Protein AF-A0A452Y784-F1 (afdb_monomer)

Sequence (340 aa):
MEQQTISITKAGIQATLNARTSILAAANPTGGRYDKSKPLKYNVALPPAILSRFDLVYIMIDEPDENTDYHIAHHIVRVHQKREEALSPAFSTAELKRYFAFAKSLKPQLSSEAKKVLVESYVVLRRGDSTPGTRVAYRMTVRQLEALIRLSEAIARSHLERIVLPAHVRMAVKLLKTSIISVESSEVDLSDFQDAPLDHDDEQPVQGDATQQDGPDEPAEVIKKKLVITEEHFQRVTQALVMRLRQHEESVKKDGDGLAGMKQGDLIIWYVEQQNAQGAYSSTEEVKEEVKCIKAIIERLIQREGHLVVIDEGTAAAEGAAARASEHRILAVNPNYVID

Mean predicted aligned error: 17.54 Å

Structure (mmCIF, N/CA/C/O backbone):
data_AF-A0A452Y784-F1
#
_entry.id   AF-A0A452Y784-F1
#
loop_
_atom_site.group_PDB
_atom_site.id
_atom_site.type_symbol
_atom_site.label_atom_id
_atom_site.label_alt_id
_atom_site.label_comp_id
_atom_site.label_asym_id
_atom_site.label_entity_id
_atom_site.label_seq_id
_atom_site.pdbx_PDB_ins_code
_atom_site.Cartn_x
_atom_site.Cartn_y
_atom_site.Cartn_z
_atom_site.occupancy
_atom_site.B_iso_or_equiv
_atom_site.auth_seq_id
_atom_site.auth_comp_id
_atom_site.auth_asym_id
_atom_site.auth_atom_id
_atom_site.pdbx_PDB_model_num
ATOM 1 N N . MET A 1 1 ? 7.466 -2.569 16.673 1.00 79.00 1 MET A N 1
ATOM 2 C CA . MET A 1 1 ? 6.532 -2.778 15.538 1.00 79.00 1 MET A CA 1
ATOM 3 C C . MET A 1 1 ? 6.354 -4.249 15.199 1.00 79.00 1 MET A C 1
ATOM 5 O O . MET A 1 1 ? 5.226 -4.674 15.020 1.00 79.00 1 MET A O 1
ATOM 9 N N . GLU A 1 2 ? 7.436 -5.023 15.116 1.00 78.00 2 GLU A N 1
ATOM 10 C CA . GLU A 1 2 ? 7.374 -6.439 14.736 1.00 78.00 2 GLU A CA 1
ATOM 11 C C . GLU A 1 2 ? 6.912 -7.362 15.867 1.00 78.00 2 GLU A C 1
ATOM 13 O O . GLU A 1 2 ? 5.877 -8.001 15.745 1.00 78.00 2 GLU A O 1
ATOM 18 N N . GLN A 1 3 ? 7.625 -7.371 16.994 1.00 82.69 3 GLN A N 1
ATOM 19 C CA . GLN A 1 3 ? 7.320 -8.263 18.120 1.00 82.69 3 GLN A CA 1
ATOM 20 C C . GLN A 1 3 ? 6.169 -7.762 19.009 1.00 82.69 3 GLN A C 1
ATOM 22 O O . GLN A 1 3 ? 5.719 -8.471 19.900 1.00 82.69 3 GLN A O 1
ATOM 27 N N . GLN A 1 4 ? 5.698 -6.528 18.784 1.00 88.12 4 GLN A N 1
ATOM 28 C CA . GLN A 1 4 ? 4.707 -5.838 19.629 1.00 88.12 4 GLN A CA 1
ATOM 29 C C . GLN A 1 4 ? 5.075 -5.787 21.125 1.00 88.12 4 GLN A C 1
ATOM 31 O O . GLN A 1 4 ? 4.204 -5.616 21.979 1.00 88.12 4 GLN A O 1
ATOM 36 N N . THR A 1 5 ? 6.363 -5.897 21.442 1.00 91.81 5 THR A N 1
ATOM 37 C CA . THR A 1 5 ? 6.922 -5.816 22.790 1.00 91.81 5 THR A CA 1
ATOM 38 C C . THR A 1 5 ? 8.137 -4.890 22.805 1.00 91.81 5 THR A C 1
ATOM 40 O O . THR A 1 5 ? 8.759 -4.637 21.770 1.00 91.81 5 THR A O 1
ATOM 43 N N . ILE A 1 6 ? 8.442 -4.340 23.978 1.00 92.19 6 ILE A N 1
ATOM 44 C CA . ILE A 1 6 ? 9.626 -3.521 24.242 1.00 92.19 6 ILE A CA 1
ATOM 45 C C . ILE A 1 6 ? 10.355 -4.161 25.417 1.00 92.19 6 ILE A C 1
ATOM 47 O O . ILE A 1 6 ? 9.823 -4.208 26.527 1.00 92.19 6 ILE A O 1
ATOM 51 N N . SER A 1 7 ? 11.563 -4.661 25.171 1.00 91.06 7 SER A N 1
ATOM 52 C CA . SER A 1 7 ? 12.422 -5.217 26.213 1.00 91.06 7 SER A CA 1
ATOM 53 C C . SER A 1 7 ? 13.354 -4.140 26.748 1.00 91.06 7 SER A C 1
ATOM 55 O O . SER A 1 7 ? 14.019 -3.435 25.990 1.00 91.06 7 SER A O 1
ATOM 57 N N . ILE A 1 8 ? 13.387 -4.011 28.068 1.00 93.38 8 ILE A N 1
ATOM 58 C CA . ILE A 1 8 ? 14.237 -3.073 28.789 1.00 93.38 8 ILE A CA 1
ATOM 59 C C . ILE A 1 8 ? 15.193 -3.905 29.636 1.00 93.38 8 ILE A C 1
ATOM 61 O O . ILE A 1 8 ? 14.765 -4.737 30.435 1.00 93.38 8 ILE A O 1
ATOM 65 N N . THR A 1 9 ? 16.492 -3.687 29.451 1.00 93.38 9 THR A N 1
ATOM 66 C CA . THR A 1 9 ? 17.544 -4.236 30.312 1.00 93.38 9 THR A CA 1
ATOM 67 C C . THR A 1 9 ? 18.438 -3.088 30.742 1.00 93.38 9 THR A C 1
ATOM 69 O O . THR A 1 9 ? 19.313 -2.649 29.998 1.00 93.38 9 THR A O 1
ATOM 72 N N . LYS A 1 10 ? 18.149 -2.521 31.915 1.00 94.06 10 LYS A N 1
ATOM 73 C CA . LYS A 1 10 ? 18.881 -1.368 32.451 1.00 94.06 10 LYS A CA 1
ATOM 74 C C . LYS A 1 10 ? 18.791 -1.345 33.974 1.00 94.06 10 LYS A C 1
ATOM 76 O O . LYS A 1 10 ? 17.743 -1.660 34.523 1.00 94.06 10 LYS A O 1
ATOM 81 N N . ALA A 1 11 ? 19.880 -0.958 34.642 1.00 90.06 11 ALA A N 1
ATOM 82 C CA . ALA A 1 11 ? 19.946 -0.799 36.102 1.00 90.06 11 ALA A CA 1
ATOM 83 C C . ALA A 1 11 ? 19.451 -2.030 36.898 1.00 90.06 11 ALA A C 1
ATOM 85 O O . ALA A 1 11 ? 18.740 -1.893 37.887 1.00 90.06 11 ALA A O 1
ATOM 86 N N . GLY A 1 12 ? 19.782 -3.242 36.436 1.00 90.44 12 GLY A N 1
ATOM 87 C CA . GLY A 1 12 ? 19.345 -4.491 37.076 1.00 90.44 12 GLY A CA 1
ATOM 88 C C . GLY A 1 12 ? 17.873 -4.858 36.843 1.00 90.44 12 GLY A C 1
ATOM 89 O O . GLY A 1 12 ? 17.431 -5.902 37.310 1.00 90.44 12 GLY A O 1
ATOM 90 N N . ILE A 1 13 ? 17.117 -4.049 36.096 1.00 88.44 13 ILE A N 1
ATOM 91 C CA . ILE A 1 13 ? 15.739 -4.350 35.710 1.00 88.44 13 ILE A CA 1
ATOM 92 C C . ILE A 1 13 ? 15.754 -4.987 34.325 1.00 88.44 13 ILE A C 1
ATOM 94 O O . ILE A 1 13 ? 16.147 -4.353 33.341 1.00 88.44 13 ILE A O 1
ATOM 98 N N . GLN A 1 14 ? 15.290 -6.234 34.261 1.00 92.56 14 GLN A N 1
ATOM 99 C CA . GLN A 1 14 ? 14.980 -6.937 33.023 1.00 92.56 14 GLN A CA 1
ATOM 100 C C . GLN A 1 14 ? 13.459 -7.088 32.921 1.00 92.56 14 GLN A C 1
ATOM 102 O O . GLN A 1 14 ? 12.854 -7.876 33.643 1.00 92.56 14 GLN A O 1
ATOM 107 N N . ALA A 1 15 ? 12.831 -6.306 32.043 1.00 93.44 15 ALA A N 1
ATOM 108 C CA . ALA A 1 15 ? 11.381 -6.304 31.856 1.00 93.44 15 ALA A CA 1
ATOM 109 C C . ALA A 1 15 ? 11.019 -6.321 30.369 1.00 93.44 15 ALA A C 1
ATOM 111 O O . ALA A 1 15 ? 11.724 -5.749 29.540 1.00 93.44 15 ALA A O 1
ATOM 112 N N . THR A 1 16 ? 9.896 -6.956 30.032 1.00 92.62 16 THR A N 1
ATOM 113 C CA . THR A 1 16 ? 9.324 -6.930 28.680 1.00 92.62 16 THR A CA 1
ATOM 114 C C . THR A 1 16 ? 7.912 -6.366 28.758 1.00 92.62 16 THR A C 1
ATOM 116 O O . THR A 1 16 ? 7.048 -6.931 29.424 1.00 92.62 16 THR A O 1
ATOM 119 N N . LEU A 1 17 ? 7.689 -5.228 28.104 1.00 93.50 17 LEU A N 1
ATOM 120 C CA . LEU A 1 17 ? 6.423 -4.500 28.104 1.00 93.50 17 LEU A CA 1
ATOM 121 C C . LEU A 1 17 ? 5.677 -4.729 26.791 1.00 93.50 17 LEU A C 1
ATOM 123 O O . LEU A 1 17 ? 6.284 -4.790 25.725 1.00 93.50 17 LEU A O 1
ATOM 127 N N . ASN A 1 18 ? 4.351 -4.811 26.856 1.00 92.56 18 ASN A N 1
ATOM 128 C CA . ASN A 1 18 ? 3.509 -4.946 25.669 1.00 92.56 18 ASN A CA 1
ATOM 129 C C . ASN A 1 18 ? 3.289 -3.583 24.994 1.00 92.56 18 ASN A C 1
ATOM 131 O O . ASN A 1 18 ? 2.905 -2.617 25.648 1.00 92.56 18 ASN A O 1
ATOM 135 N N . ALA A 1 19 ? 3.446 -3.529 23.672 1.00 91.31 19 ALA A N 1
ATOM 136 C CA . ALA A 1 19 ? 3.255 -2.344 22.836 1.00 91.31 19 ALA A CA 1
ATOM 137 C C . ALA A 1 19 ? 2.314 -2.665 21.658 1.00 91.31 19 ALA A C 1
ATOM 139 O O . ALA A 1 19 ? 2.714 -2.712 20.494 1.00 91.31 19 ALA A O 1
ATOM 140 N N . ARG A 1 20 ? 1.037 -2.920 21.976 1.00 88.50 20 ARG A N 1
ATOM 141 C CA . ARG A 1 20 ? -0.023 -3.248 21.004 1.00 88.50 20 ARG A CA 1
ATOM 142 C C . ARG A 1 20 ? -0.716 -1.986 20.485 1.00 88.50 20 ARG A C 1
ATOM 144 O O . ARG A 1 20 ? -1.902 -1.776 20.727 1.00 88.50 20 ARG A O 1
ATOM 151 N N . THR A 1 21 ? 0.033 -1.131 19.800 1.00 90.44 21 THR A N 1
ATOM 152 C CA . THR A 1 21 ? -0.485 0.105 19.201 1.00 90.44 21 THR A CA 1
ATOM 153 C C . THR A 1 21 ? -0.444 0.033 17.677 1.00 90.44 21 THR A C 1
ATOM 155 O O . THR A 1 21 ? 0.425 -0.611 17.090 1.00 90.44 21 THR A O 1
ATOM 158 N N . SER A 1 22 ? -1.415 0.682 17.030 1.00 90.06 22 SER A N 1
ATOM 159 C CA . SER A 1 22 ? -1.355 0.955 15.593 1.00 90.06 22 SER A CA 1
ATOM 160 C C . SER A 1 22 ? -0.611 2.267 15.380 1.00 90.06 22 SER A C 1
ATOM 162 O O . SER A 1 22 ? -0.796 3.202 16.158 1.00 90.06 22 SER A O 1
ATOM 164 N N . ILE A 1 23 ? 0.211 2.342 14.338 1.00 91.88 23 ILE A N 1
ATOM 165 C CA . ILE A 1 23 ? 0.992 3.537 14.013 1.00 91.88 23 ILE A CA 1
ATOM 166 C C . ILE A 1 23 ? 0.398 4.168 12.761 1.00 91.88 23 ILE A C 1
ATOM 168 O O . ILE A 1 23 ? 0.270 3.505 11.735 1.00 91.88 23 ILE A O 1
ATOM 172 N N . LEU A 1 24 ? 0.054 5.448 12.865 1.00 92.75 24 LEU A N 1
ATOM 173 C CA . LEU A 1 24 ? -0.167 6.323 11.724 1.00 92.75 24 LEU A CA 1
ATOM 174 C C . LEU A 1 24 ? 1.061 7.224 11.625 1.00 92.75 24 LEU A C 1
ATOM 176 O O . LEU A 1 24 ? 1.393 7.909 12.591 1.00 92.75 24 LEU A O 1
ATOM 180 N N . ALA A 1 25 ? 1.753 7.172 10.492 1.00 90.38 25 ALA A N 1
ATOM 181 C CA . ALA A 1 25 ? 2.957 7.950 10.247 1.00 90.38 25 ALA A CA 1
ATOM 182 C C . ALA A 1 25 ? 2.737 8.865 9.043 1.00 90.38 25 ALA A C 1
ATOM 184 O O . ALA A 1 25 ? 2.129 8.457 8.056 1.00 90.38 25 ALA A O 1
ATOM 185 N N . ALA A 1 26 ? 3.257 10.083 9.140 1.00 91.12 26 ALA A N 1
ATOM 186 C CA . ALA A 1 26 ? 3.397 11.003 8.024 1.00 91.12 26 ALA A CA 1
ATOM 187 C C . ALA A 1 26 ? 4.893 11.258 7.823 1.00 91.12 26 ALA A C 1
ATOM 189 O O . ALA A 1 26 ? 5.632 11.410 8.798 1.00 91.12 26 ALA A O 1
ATOM 190 N N . ALA A 1 27 ? 5.336 11.259 6.571 1.00 89.38 27 ALA A N 1
ATOM 191 C CA . ALA A 1 27 ? 6.719 11.510 6.199 1.00 89.38 27 ALA A CA 1
ATOM 192 C C . ALA A 1 27 ? 6.748 12.410 4.967 1.00 89.38 27 ALA A C 1
ATOM 194 O O . ALA A 1 27 ? 5.901 12.280 4.086 1.00 89.38 27 ALA A O 1
ATOM 195 N N . ASN A 1 28 ? 7.741 13.292 4.913 1.00 90.69 28 ASN A N 1
ATOM 196 C CA . ASN A 1 28 ? 7.976 14.152 3.761 1.00 90.69 28 ASN A CA 1
ATOM 197 C C . ASN A 1 28 ? 9.031 13.519 2.845 1.00 90.69 28 ASN A C 1
ATOM 199 O O . ASN A 1 28 ? 9.931 12.831 3.345 1.00 90.69 28 ASN A O 1
ATOM 203 N N . PRO A 1 29 ? 8.949 13.752 1.526 1.00 91.19 29 PRO A N 1
ATOM 204 C CA . PRO A 1 29 ? 9.960 13.274 0.603 1.00 91.19 29 PRO A CA 1
ATOM 205 C C . PRO A 1 29 ? 11.300 13.989 0.818 1.00 91.19 29 PRO A C 1
ATOM 207 O O . PRO A 1 29 ? 11.364 15.158 1.214 1.00 91.19 29 PRO A O 1
ATOM 210 N N . THR A 1 30 ? 12.394 13.289 0.534 1.00 86.62 30 THR A N 1
ATOM 211 C CA . THR A 1 30 ? 13.745 13.853 0.526 1.00 86.62 30 THR A CA 1
ATOM 212 C C . THR A 1 30 ? 13.849 14.915 -0.564 1.00 86.62 30 THR A C 1
ATOM 214 O O . THR A 1 30 ? 13.553 14.633 -1.719 1.00 86.62 30 THR A O 1
ATOM 217 N N . GLY A 1 31 ? 14.267 16.133 -0.212 1.00 84.69 31 GLY A N 1
ATOM 218 C CA . GLY A 1 31 ? 14.316 17.255 -1.160 1.00 84.69 31 GLY A CA 1
ATOM 219 C C . GLY A 1 31 ? 12.994 18.018 -1.320 1.00 84.69 31 GLY A C 1
ATOM 220 O O . GLY A 1 31 ? 12.902 18.904 -2.161 1.00 84.69 31 GLY A O 1
ATOM 221 N N . GLY A 1 32 ? 11.972 17.715 -0.510 1.00 87.06 32 GLY A N 1
ATOM 222 C CA . GLY A 1 32 ? 10.737 18.502 -0.404 1.00 87.06 32 GLY A CA 1
ATOM 223 C C . GLY A 1 32 ? 9.668 18.195 -1.456 1.00 87.06 32 GLY A C 1
ATOM 224 O O . GLY A 1 32 ? 8.489 18.389 -1.171 1.00 87.06 32 GLY A O 1
ATOM 225 N N . ARG A 1 33 ? 10.039 17.653 -2.621 1.00 86.81 33 ARG A N 1
ATOM 226 C CA . ARG A 1 33 ? 9.104 17.173 -3.654 1.00 86.81 33 ARG A CA 1
ATOM 227 C C . ARG A 1 33 ? 9.279 15.679 -3.899 1.00 86.81 33 ARG A C 1
ATOM 229 O O . ARG A 1 33 ? 10.386 15.161 -3.795 1.00 86.81 33 ARG A O 1
ATOM 236 N N . TYR A 1 34 ? 8.177 14.995 -4.199 1.00 87.19 34 TYR A N 1
ATOM 237 C CA . TYR A 1 34 ? 8.194 13.573 -4.527 1.00 87.19 34 TYR A CA 1
ATOM 238 C C . TYR A 1 34 ? 8.617 13.372 -5.987 1.00 87.19 34 TYR A C 1
ATOM 240 O O . TYR A 1 34 ? 8.006 13.942 -6.888 1.00 87.19 34 TYR A O 1
ATOM 248 N N . ASP A 1 35 ? 9.647 12.561 -6.218 1.00 83.62 35 ASP A N 1
ATOM 249 C CA . ASP A 1 35 ? 10.167 12.257 -7.550 1.00 83.62 35 ASP A CA 1
ATOM 250 C C . ASP A 1 35 ? 9.570 10.936 -8.059 1.00 83.62 35 ASP A C 1
ATOM 252 O O . ASP A 1 35 ? 9.884 9.858 -7.543 1.00 83.62 35 ASP A O 1
ATOM 256 N N . LYS A 1 36 ? 8.700 11.013 -9.074 1.00 82.69 36 LYS A N 1
ATOM 257 C CA . LYS A 1 36 ? 8.000 9.849 -9.645 1.00 82.69 36 LYS A CA 1
ATOM 258 C C . LYS A 1 36 ? 8.936 8.857 -10.342 1.00 82.69 36 LYS A C 1
ATOM 260 O O . LYS A 1 36 ? 8.628 7.668 -10.368 1.00 82.69 36 LYS A O 1
ATOM 265 N N . SER A 1 37 ? 10.092 9.323 -10.824 1.00 78.00 37 SER A N 1
ATOM 266 C CA . SER A 1 37 ? 11.079 8.480 -11.514 1.00 78.00 37 SER A CA 1
ATOM 267 C C . SER A 1 37 ? 11.777 7.495 -10.569 1.00 78.00 37 SER A C 1
ATOM 269 O O . SER A 1 37 ? 12.304 6.458 -10.985 1.00 78.00 37 SER A O 1
ATOM 271 N N . LYS A 1 38 ? 11.787 7.804 -9.265 1.00 79.06 38 LYS A N 1
ATOM 272 C CA . LYS A 1 38 ? 12.484 7.026 -8.242 1.00 79.06 38 LYS A CA 1
ATOM 273 C C . LYS A 1 38 ? 11.505 6.166 -7.441 1.00 79.06 38 LYS A C 1
ATOM 275 O O . LYS A 1 38 ? 10.419 6.610 -7.072 1.00 79.06 38 LYS A O 1
ATOM 280 N N . PRO A 1 39 ? 11.892 4.935 -7.061 1.00 77.81 39 PRO A N 1
ATOM 281 C CA . PRO A 1 39 ? 11.097 4.148 -6.131 1.00 77.81 39 PRO A CA 1
ATOM 282 C C . PRO A 1 39 ? 11.040 4.813 -4.748 1.00 77.81 39 PRO A C 1
ATOM 284 O O . PRO A 1 39 ? 11.982 5.483 -4.316 1.00 77.81 39 PRO A O 1
ATOM 287 N N . LEU A 1 40 ? 9.961 4.534 -4.009 1.00 79.81 40 LEU A N 1
ATOM 288 C CA . LEU A 1 40 ? 9.674 5.085 -2.676 1.00 79.81 40 LEU A CA 1
ATOM 289 C C . LEU A 1 40 ? 10.875 5.053 -1.711 1.00 79.81 40 LEU A C 1
ATOM 291 O O . LEU A 1 40 ? 11.073 5.990 -0.943 1.00 79.81 40 LEU A O 1
ATOM 295 N N . LYS A 1 41 ? 11.702 3.998 -1.766 1.00 79.56 41 LYS A N 1
ATOM 296 C CA . LYS A 1 41 ? 12.881 3.834 -0.896 1.00 79.56 41 LYS A CA 1
ATOM 297 C C . LYS A 1 41 ? 13.921 4.957 -1.028 1.00 79.56 41 LYS A C 1
ATOM 299 O O . LYS A 1 41 ? 14.675 5.169 -0.090 1.00 79.56 41 LYS A O 1
ATOM 304 N N . TYR A 1 42 ? 14.001 5.612 -2.189 1.00 82.19 42 TYR A N 1
ATOM 305 C CA . TYR A 1 42 ? 14.905 6.745 -2.414 1.00 82.19 42 TYR A CA 1
ATOM 306 C C . TYR A 1 42 ? 14.206 8.083 -2.190 1.00 82.19 42 TYR A C 1
ATOM 308 O O . TYR A 1 42 ? 14.877 9.058 -1.886 1.00 82.19 42 TYR A O 1
ATOM 316 N N . ASN A 1 43 ? 12.877 8.120 -2.312 1.00 86.25 43 ASN A N 1
ATOM 317 C CA . ASN A 1 43 ? 12.083 9.309 -2.021 1.00 86.25 43 ASN A CA 1
ATOM 318 C C . ASN A 1 43 ? 11.927 9.571 -0.522 1.00 86.25 43 ASN A C 1
ATOM 320 O O . ASN A 1 43 ? 11.597 10.685 -0.137 1.00 86.25 43 ASN A O 1
ATOM 324 N N . VAL A 1 44 ? 12.115 8.569 0.340 1.00 86.69 44 VAL A N 1
ATOM 325 C CA . VAL A 1 44 ? 11.901 8.704 1.784 1.00 86.69 44 VAL A CA 1
ATOM 326 C C . VAL A 1 44 ? 13.118 8.198 2.547 1.00 86.69 44 VAL A C 1
ATOM 328 O O . VAL A 1 44 ? 13.590 7.088 2.317 1.00 86.69 44 VAL A O 1
ATOM 331 N N . ALA A 1 45 ? 13.579 8.978 3.527 1.00 85.88 45 ALA A N 1
ATOM 332 C CA . ALA A 1 45 ? 14.689 8.629 4.416 1.00 85.88 45 ALA A CA 1
ATOM 333 C C . ALA A 1 45 ? 14.282 7.605 5.500 1.00 85.88 45 ALA A C 1
ATOM 335 O O . ALA A 1 45 ? 14.525 7.802 6.691 1.00 85.88 45 ALA A O 1
ATOM 336 N N . LEU A 1 46 ? 13.622 6.512 5.103 1.00 85.44 46 LEU A N 1
ATOM 337 C CA . LEU A 1 46 ? 13.220 5.428 5.995 1.00 85.44 46 LEU A CA 1
ATOM 338 C C . LEU A 1 46 ? 13.928 4.122 5.613 1.00 85.44 46 LEU A C 1
ATOM 340 O O . LEU A 1 46 ? 13.906 3.726 4.447 1.00 85.44 46 LEU A O 1
ATOM 344 N N . PRO A 1 47 ? 14.498 3.392 6.590 1.00 86.06 47 PRO A N 1
ATOM 345 C CA . PRO A 1 47 ? 15.070 2.078 6.339 1.00 86.06 47 PRO A CA 1
ATOM 346 C C . PRO A 1 47 ? 14.045 1.112 5.711 1.00 86.06 47 PRO A C 1
ATOM 348 O O . PRO A 1 47 ? 12.897 1.059 6.172 1.00 86.06 47 PRO A O 1
ATOM 351 N N . PRO A 1 48 ? 14.449 0.248 4.756 1.00 80.44 48 PRO A N 1
ATOM 352 C CA . PRO A 1 48 ? 13.563 -0.765 4.164 1.00 80.44 48 PRO A CA 1
ATOM 353 C C . PRO A 1 48 ? 12.918 -1.697 5.204 1.00 80.44 48 PRO A C 1
ATOM 355 O O . PRO A 1 48 ? 11.783 -2.154 5.046 1.00 80.44 48 PRO A O 1
ATOM 358 N N . ALA A 1 49 ? 13.618 -1.936 6.316 1.00 83.31 49 ALA A N 1
ATOM 359 C CA . ALA A 1 49 ? 13.119 -2.724 7.437 1.00 83.31 49 ALA A CA 1
ATOM 360 C C . ALA A 1 49 ? 11.896 -2.099 8.125 1.00 83.31 49 ALA A C 1
ATOM 362 O O . ALA A 1 49 ? 11.106 -2.842 8.692 1.00 83.31 49 ALA A O 1
ATOM 363 N N . ILE A 1 50 ? 11.727 -0.772 8.082 1.00 86.06 50 ILE A N 1
ATOM 364 C CA . ILE A 1 50 ? 10.556 -0.069 8.627 1.00 86.06 50 ILE A CA 1
ATOM 365 C C . ILE A 1 50 ? 9.444 -0.012 7.583 1.00 86.06 50 ILE A C 1
ATOM 367 O O . ILE A 1 50 ? 8.302 -0.332 7.904 1.00 86.06 50 ILE A O 1
ATOM 371 N N . LEU A 1 51 ? 9.777 0.334 6.334 1.00 80.81 51 LEU A N 1
ATOM 372 C CA . LEU A 1 51 ? 8.810 0.400 5.232 1.00 80.81 51 LEU A CA 1
ATOM 373 C C . LEU A 1 51 ? 8.082 -0.931 5.038 1.00 80.81 51 LEU A C 1
ATOM 375 O O . LEU A 1 51 ? 6.863 -0.955 4.923 1.00 80.81 51 LEU A O 1
ATOM 379 N N . SER A 1 52 ? 8.809 -2.046 5.128 1.00 80.19 52 SER A N 1
ATOM 380 C CA . SER A 1 52 ? 8.207 -3.379 5.056 1.00 80.19 52 SER A CA 1
ATOM 381 C C . SER A 1 52 ? 7.249 -3.706 6.198 1.00 80.19 52 SER A C 1
ATOM 383 O O . SER A 1 52 ? 6.527 -4.697 6.115 1.00 80.19 52 SER A O 1
ATOM 385 N N . ARG A 1 53 ? 7.231 -2.914 7.280 1.00 85.62 53 ARG A N 1
ATOM 386 C CA . ARG A 1 53 ? 6.326 -3.123 8.415 1.00 85.62 53 ARG A CA 1
ATOM 387 C C . ARG A 1 53 ? 4.996 -2.407 8.276 1.00 85.62 53 ARG A C 1
ATOM 389 O O . ARG A 1 53 ? 4.082 -2.755 9.029 1.00 85.62 53 ARG A O 1
ATOM 396 N N . PHE A 1 54 ? 4.889 -1.467 7.346 1.00 86.62 54 PHE A N 1
ATOM 397 C CA . PHE A 1 54 ? 3.634 -0.816 7.017 1.00 86.62 54 PHE A CA 1
ATOM 398 C C . PHE A 1 54 ? 2.861 -1.665 6.009 1.00 86.62 54 PHE A C 1
ATOM 400 O O . PHE A 1 54 ? 3.386 -2.064 4.975 1.00 86.62 54 PHE A O 1
ATOM 407 N N . ASP A 1 55 ? 1.610 -1.961 6.348 1.00 86.25 55 ASP A N 1
ATOM 408 C CA . ASP A 1 55 ? 0.705 -2.721 5.482 1.00 86.25 55 ASP A CA 1
ATOM 409 C C . ASP A 1 55 ? 0.164 -1.859 4.336 1.00 86.25 55 ASP A C 1
ATOM 411 O O . ASP A 1 55 ? -0.056 -2.350 3.236 1.00 86.25 55 ASP A O 1
ATOM 415 N N . LEU A 1 56 ? -0.067 -0.574 4.617 1.00 86.62 56 LEU A N 1
ATOM 416 C CA . LEU A 1 56 ? -0.590 0.406 3.677 1.00 86.62 56 LEU A CA 1
ATOM 417 C C . LEU A 1 56 ? 0.324 1.625 3.673 1.00 86.62 56 LEU A C 1
ATOM 419 O O . LEU A 1 56 ? 0.627 2.191 4.725 1.00 86.62 56 LEU A O 1
ATOM 423 N N . VAL A 1 57 ? 0.720 2.030 2.476 1.00 85.94 57 VAL A N 1
ATOM 424 C CA . VAL A 1 57 ? 1.462 3.254 2.190 1.00 85.94 57 VAL A CA 1
ATOM 425 C C . VAL A 1 57 ? 0.702 4.017 1.113 1.00 85.94 57 VAL A C 1
ATOM 427 O O . VAL A 1 57 ? 0.445 3.483 0.039 1.00 85.94 57 VAL A O 1
ATOM 430 N N . TYR A 1 58 ? 0.342 5.261 1.406 1.00 87.62 58 TYR A N 1
ATOM 431 C CA . TYR A 1 58 ? -0.276 6.165 0.443 1.00 87.62 58 TYR A CA 1
ATOM 432 C C . TYR A 1 58 ? 0.663 7.340 0.222 1.00 87.62 58 TYR A C 1
ATOM 434 O O . TYR A 1 58 ? 1.088 7.977 1.186 1.00 87.62 58 TYR A O 1
ATOM 442 N N . ILE A 1 59 ? 0.994 7.604 -1.038 1.00 85.62 59 ILE A N 1
ATOM 443 C CA . ILE A 1 59 ? 1.780 8.773 -1.423 1.00 85.62 59 ILE A CA 1
ATOM 444 C C . ILE A 1 59 ? 0.792 9.810 -1.927 1.0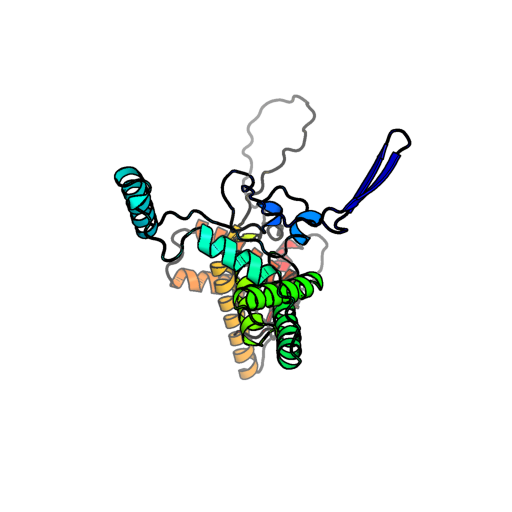0 85.62 59 ILE A C 1
ATOM 446 O O . ILE A 1 59 ? 0.009 9.547 -2.835 1.00 85.62 59 ILE A O 1
ATOM 450 N N . MET A 1 60 ? 0.820 10.968 -1.285 1.00 86.38 60 MET A N 1
ATOM 451 C CA . MET A 1 60 ? 0.059 12.140 -1.686 1.00 86.38 60 MET A CA 1
ATOM 452 C C . MET A 1 60 ? 1.005 12.997 -2.523 1.00 86.38 60 MET A C 1
ATOM 454 O O . MET A 1 60 ? 2.041 13.425 -2.011 1.00 86.38 60 MET A O 1
ATOM 458 N N . ILE A 1 61 ? 0.685 13.189 -3.800 1.00 87.00 61 ILE A N 1
ATOM 459 C CA . ILE A 1 61 ? 1.442 14.060 -4.702 1.00 87.00 61 ILE A CA 1
ATOM 460 C C . ILE A 1 61 ? 0.613 15.322 -4.902 1.00 87.00 61 ILE A C 1
ATOM 462 O O . ILE A 1 61 ? -0.593 15.240 -5.120 1.00 87.00 61 ILE A O 1
ATOM 466 N N . ASP A 1 62 ? 1.269 16.467 -4.768 1.00 86.31 62 ASP A N 1
ATOM 467 C CA . ASP A 1 62 ? 0.683 17.775 -5.030 1.00 86.31 62 ASP A CA 1
ATOM 468 C C . ASP A 1 62 ? 0.947 18.136 -6.496 1.00 86.31 62 ASP A C 1
ATOM 470 O O . ASP A 1 62 ? 2.084 18.436 -6.874 1.00 86.31 62 ASP A O 1
ATOM 474 N N . GLU A 1 63 ? -0.082 18.001 -7.330 1.00 87.50 63 GLU A N 1
ATOM 475 C CA . GLU A 1 63 ? -0.057 18.363 -8.746 1.00 87.50 63 GLU A CA 1
ATOM 476 C C . GLU A 1 63 ? -0.941 19.597 -8.945 1.00 87.50 63 GLU A C 1
ATOM 478 O O . GLU A 1 63 ? -2.097 19.566 -8.525 1.00 87.50 63 GLU A O 1
ATOM 483 N N . PRO A 1 64 ? -0.427 20.674 -9.565 1.00 87.44 64 PRO A N 1
ATOM 484 C CA . PRO A 1 64 ? -1.215 21.876 -9.791 1.00 87.44 64 PRO A CA 1
ATOM 485 C C . PRO A 1 64 ? -2.339 21.575 -10.789 1.00 87.44 64 PRO A C 1
ATOM 487 O O . PRO A 1 64 ? -2.077 21.335 -11.969 1.00 87.44 64 PRO A O 1
ATOM 490 N N . ASP A 1 65 ? -3.582 21.606 -10.316 1.00 93.25 65 ASP A N 1
ATOM 491 C CA . ASP A 1 65 ? -4.788 21.475 -11.134 1.00 93.25 65 ASP A CA 1
ATOM 492 C C . ASP A 1 65 ? -5.792 22.565 -10.747 1.00 93.25 65 ASP A C 1
ATOM 494 O O . ASP A 1 65 ? -6.209 22.689 -9.593 1.00 93.25 65 ASP A O 1
ATOM 498 N N . GLU A 1 66 ? -6.203 23.365 -11.737 1.00 94.12 66 GLU A N 1
ATOM 499 C CA . GLU A 1 66 ? -7.048 24.543 -11.514 1.00 94.12 66 GLU A CA 1
ATOM 500 C C . GLU A 1 66 ? -8.393 24.180 -10.871 1.00 94.12 66 GLU A C 1
ATOM 502 O O . GLU A 1 66 ? -8.906 24.924 -10.032 1.00 94.12 66 GLU A O 1
ATOM 507 N N . ASN A 1 67 ? -8.967 23.028 -11.232 1.00 94.31 67 ASN A N 1
ATOM 508 C CA . ASN A 1 67 ? -10.262 22.604 -10.710 1.00 94.31 67 ASN A CA 1
ATOM 509 C C . ASN A 1 67 ? -10.156 22.155 -9.249 1.00 94.31 67 ASN A C 1
ATOM 511 O O . ASN A 1 67 ? -10.994 22.540 -8.424 1.00 94.31 67 ASN A O 1
ATOM 515 N N . THR A 1 68 ? -9.158 21.338 -8.898 1.00 92.12 68 THR A N 1
ATOM 516 C CA . THR A 1 68 ? -8.925 20.947 -7.503 1.00 92.12 68 THR A CA 1
ATOM 517 C C . THR A 1 68 ? -8.560 22.150 -6.653 1.00 92.12 68 THR A C 1
ATOM 519 O O . THR A 1 68 ? -9.129 22.303 -5.571 1.00 92.12 68 THR A O 1
ATOM 522 N N . ASP A 1 69 ? -7.710 23.042 -7.158 1.00 94.62 69 ASP A N 1
ATOM 523 C CA . ASP A 1 69 ? -7.277 24.242 -6.443 1.00 94.62 69 ASP A CA 1
ATOM 524 C C . ASP A 1 69 ? -8.451 25.184 -6.187 1.00 94.62 69 ASP A C 1
ATOM 526 O O . ASP A 1 69 ? -8.625 25.674 -5.067 1.00 94.62 69 ASP A O 1
ATOM 530 N N . TYR A 1 70 ? -9.329 25.366 -7.178 1.00 95.12 70 TYR A N 1
ATOM 531 C CA . TYR A 1 70 ? -10.563 26.129 -7.016 1.00 95.12 70 TYR A CA 1
ATOM 532 C C . TYR A 1 70 ? -11.463 25.531 -5.927 1.00 95.12 70 TYR A C 1
ATOM 534 O O . TYR A 1 70 ? -11.941 26.249 -5.042 1.00 95.12 70 TYR A O 1
ATOM 542 N N . HIS A 1 71 ? -11.675 24.210 -5.941 1.00 92.25 71 HIS A N 1
ATOM 543 C CA . HIS A 1 71 ? -12.486 23.534 -4.927 1.00 92.25 71 HIS A CA 1
ATOM 544 C C . HIS A 1 71 ? -11.873 23.625 -3.525 1.00 92.25 71 HIS A C 1
ATOM 546 O O . HIS A 1 71 ? -12.602 23.857 -2.554 1.00 92.25 71 HIS A O 1
ATOM 552 N N . ILE A 1 72 ? -10.551 23.472 -3.409 1.00 92.88 72 ILE A N 1
ATOM 553 C CA . ILE A 1 72 ? -9.812 23.593 -2.150 1.00 92.88 72 ILE A CA 1
ATOM 554 C C . ILE A 1 72 ? -9.929 25.023 -1.619 1.00 92.88 72 ILE A C 1
ATOM 556 O O . ILE A 1 72 ? -10.344 25.217 -0.474 1.00 92.88 72 ILE A O 1
ATOM 560 N N . ALA A 1 73 ? -9.650 26.028 -2.450 1.00 93.69 73 ALA A N 1
ATOM 561 C CA . ALA A 1 73 ? -9.751 27.435 -2.079 1.00 93.69 73 ALA A CA 1
ATOM 562 C C . ALA A 1 73 ? -11.174 27.797 -1.629 1.00 93.69 73 ALA A C 1
ATOM 564 O O . ALA A 1 73 ? -11.363 28.361 -0.547 1.00 93.69 73 ALA A O 1
ATOM 565 N N . HIS A 1 74 ? -12.192 27.402 -2.401 1.00 91.31 74 HIS A N 1
ATOM 566 C CA . HIS A 1 74 ? -13.591 27.634 -2.050 1.00 91.31 74 HIS A CA 1
ATOM 567 C C . HIS A 1 74 ? -13.966 26.952 -0.724 1.00 91.31 74 HIS A C 1
ATOM 569 O O . HIS A 1 74 ? -14.654 27.541 0.114 1.00 91.31 74 HIS A O 1
ATOM 575 N N . HIS A 1 75 ? -13.488 25.725 -0.489 1.00 87.94 75 HIS A N 1
ATOM 576 C CA . HIS A 1 75 ? -13.706 25.024 0.773 1.00 87.94 75 HIS A CA 1
ATOM 577 C C . HIS A 1 75 ? -13.054 25.752 1.960 1.00 87.94 75 HIS A C 1
ATOM 579 O O . HIS A 1 75 ? -13.721 25.973 2.973 1.00 87.94 75 HIS A O 1
ATOM 585 N N . ILE A 1 76 ? -11.794 26.178 1.830 1.00 90.44 76 ILE A N 1
ATOM 586 C CA . ILE A 1 76 ? -11.053 26.892 2.882 1.00 90.44 76 ILE A CA 1
ATOM 587 C C . ILE A 1 76 ? -11.748 28.211 3.236 1.00 90.44 76 ILE A C 1
ATOM 589 O O . ILE A 1 76 ? -11.950 28.496 4.421 1.00 90.44 76 ILE A O 1
ATOM 593 N N . VAL A 1 77 ? -12.160 28.991 2.231 1.00 91.06 77 VAL A N 1
ATOM 594 C CA . VAL A 1 77 ? -12.884 30.257 2.431 1.00 91.06 77 VAL A CA 1
ATOM 595 C C . VAL A 1 77 ? -14.223 30.010 3.125 1.00 91.06 77 VAL A C 1
ATOM 597 O O . VAL A 1 77 ? -14.550 30.698 4.093 1.00 91.06 77 VAL A O 1
ATOM 600 N N . ARG A 1 78 ? -14.977 28.987 2.701 1.00 86.88 78 ARG A N 1
ATOM 601 C CA . ARG A 1 78 ? -16.262 28.622 3.318 1.00 86.88 78 ARG A CA 1
ATOM 602 C C . ARG A 1 78 ? -16.112 28.266 4.797 1.00 86.88 78 ARG A C 1
ATOM 604 O O . ARG A 1 78 ? -16.917 28.715 5.612 1.00 86.88 78 ARG A O 1
ATOM 611 N N . VAL A 1 79 ? -15.095 27.474 5.141 1.00 87.00 79 VAL A N 1
ATOM 612 C CA . VAL A 1 79 ? -14.804 27.087 6.532 1.00 87.00 79 VAL A CA 1
ATOM 613 C C . VAL A 1 79 ? -14.394 28.304 7.366 1.00 87.00 79 VAL A C 1
ATOM 615 O O . VAL A 1 79 ? -14.852 28.440 8.496 1.00 87.00 79 VAL A O 1
ATOM 618 N N . HIS A 1 80 ? -13.619 29.243 6.815 1.00 85.31 80 HIS A N 1
ATOM 619 C CA . HIS A 1 80 ? -13.267 30.479 7.527 1.00 85.31 80 HIS A CA 1
ATOM 620 C C . HIS A 1 80 ? -14.466 31.417 7.740 1.00 85.31 80 HIS A C 1
ATOM 622 O O . HIS A 1 80 ? -14.567 32.033 8.800 1.00 85.31 80 HIS A O 1
ATOM 628 N N . GLN A 1 81 ? -15.385 31.509 6.773 1.00 83.38 81 GLN A N 1
ATOM 629 C CA . GLN A 1 81 ? -16.574 32.366 6.868 1.00 83.38 81 GLN A CA 1
ATOM 630 C C . GLN A 1 81 ? -17.612 31.844 7.867 1.00 83.38 81 GLN A C 1
ATOM 632 O O . GLN A 1 81 ? -18.166 32.625 8.635 1.00 83.38 81 GLN A O 1
ATOM 637 N N . LYS A 1 82 ? -17.896 30.535 7.847 1.00 75.25 82 LYS A N 1
ATOM 638 C CA . LYS A 1 82 ? -18.993 29.927 8.624 1.00 75.25 82 LYS A CA 1
ATOM 639 C C . LYS A 1 82 ? -18.524 29.086 9.820 1.00 75.25 82 LYS A C 1
ATOM 641 O O . LYS A 1 82 ? -19.356 28.532 10.530 1.00 75.25 82 LYS A O 1
ATOM 646 N N . ARG A 1 83 ? -17.209 28.992 10.068 1.00 73.88 83 ARG A N 1
ATOM 647 C CA . ARG A 1 83 ? -16.592 28.182 11.140 1.00 73.88 83 ARG A CA 1
ATOM 648 C C . ARG A 1 83 ? -17.208 26.774 11.211 1.00 73.88 83 ARG A C 1
ATOM 650 O O . ARG A 1 83 ? -17.180 26.048 10.221 1.00 73.88 83 ARG A O 1
ATOM 657 N N . GLU A 1 84 ? -17.762 26.388 12.360 1.00 62.28 84 GLU A N 1
ATOM 658 C CA . GLU A 1 84 ? -18.346 25.060 12.590 1.00 62.28 84 GLU A CA 1
ATOM 659 C C . GLU A 1 84 ? -19.656 24.823 11.815 1.00 62.28 84 GLU A C 1
ATOM 661 O O . GLU A 1 84 ? -19.969 23.678 11.504 1.00 62.28 84 GLU A O 1
ATOM 666 N N . GLU A 1 85 ? -20.379 25.872 11.400 1.00 63.88 85 GLU A N 1
ATOM 667 C CA . GLU A 1 85 ? -21.617 25.747 10.607 1.00 63.88 85 GLU A CA 1
ATOM 668 C C . GLU A 1 85 ? -21.352 25.412 9.128 1.00 63.88 85 GLU A C 1
ATOM 670 O O . GLU A 1 85 ? -22.271 25.080 8.378 1.00 63.88 85 GLU A O 1
ATOM 675 N N . ALA A 1 86 ? -20.092 25.478 8.678 1.00 60.91 86 ALA A N 1
ATOM 676 C CA . ALA A 1 86 ? -19.697 25.079 7.325 1.00 60.91 86 ALA A CA 1
ATOM 677 C C . ALA A 1 86 ? -19.754 23.557 7.102 1.00 60.91 86 ALA A C 1
ATOM 679 O O . ALA A 1 86 ? -19.685 23.097 5.956 1.00 60.91 86 ALA A O 1
ATOM 680 N N . LEU A 1 87 ? -19.814 22.782 8.189 1.00 68.44 87 LEU A N 1
ATOM 681 C CA . LEU A 1 87 ? -19.755 21.329 8.193 1.00 68.44 87 LEU A CA 1
ATOM 682 C C . LEU A 1 87 ? -21.082 20.789 8.731 1.00 68.44 87 LEU A C 1
ATOM 684 O O . LEU A 1 87 ? -21.344 20.838 9.926 1.00 68.44 87 LEU A O 1
ATOM 688 N N . SER A 1 88 ? -21.901 20.223 7.847 1.00 75.12 88 SER A N 1
ATOM 689 C CA . SER A 1 88 ? -23.107 19.468 8.205 1.00 75.12 88 SER A CA 1
ATOM 690 C C . SER A 1 88 ? -22.875 17.963 7.999 1.00 75.12 88 SER A C 1
ATOM 692 O O . SER A 1 88 ? -23.412 17.374 7.057 1.00 75.12 88 SER A O 1
ATOM 694 N N . PRO A 1 89 ? -22.025 17.308 8.818 1.00 84.00 89 PRO A N 1
ATOM 695 C CA . PRO A 1 89 ? -21.815 15.874 8.691 1.00 84.00 89 PRO A CA 1
ATOM 696 C C . PRO A 1 89 ? -23.109 15.122 9.022 1.00 84.00 89 PRO A C 1
ATOM 698 O O . PRO A 1 89 ? -23.825 15.479 9.954 1.00 84.00 89 PRO A O 1
ATOM 701 N N . ALA A 1 90 ? -23.379 14.038 8.293 1.00 89.31 90 ALA A N 1
ATOM 702 C CA . ALA A 1 90 ? -24.551 13.194 8.542 1.00 89.31 90 ALA A CA 1
ATOM 703 C C . ALA A 1 90 ? -24.526 12.509 9.922 1.00 89.31 90 ALA A C 1
ATOM 705 O O . ALA A 1 90 ? -25.575 12.150 10.447 1.00 89.31 90 ALA A O 1
ATOM 706 N N . PHE A 1 91 ? -23.334 12.328 10.503 1.00 90.31 91 PHE A N 1
ATOM 707 C CA . PHE A 1 91 ? -23.135 11.685 11.799 1.00 90.31 91 PHE A CA 1
ATOM 708 C C . PHE A 1 91 ? -22.315 12.576 12.724 1.00 90.31 91 PHE A C 1
ATOM 710 O O . PHE A 1 91 ? -21.283 13.129 12.333 1.00 90.31 91 PHE A O 1
ATOM 717 N N . SER A 1 92 ? -22.732 12.651 13.983 1.00 92.00 92 SER A N 1
ATOM 718 C CA . SER A 1 92 ? -21.971 13.327 15.027 1.00 92.00 92 SER A CA 1
ATOM 719 C C . SER A 1 92 ? -20.757 12.502 15.463 1.00 92.00 92 SER A C 1
ATOM 721 O O . SER A 1 92 ? -20.722 11.269 15.392 1.00 92.00 92 SER A O 1
ATOM 723 N N . THR A 1 93 ? -19.751 13.179 16.018 1.00 91.31 93 THR A N 1
ATOM 724 C CA . THR A 1 93 ? -18.564 12.508 16.569 1.00 91.31 93 THR A CA 1
ATOM 725 C C . THR A 1 93 ? -18.913 11.556 17.719 1.0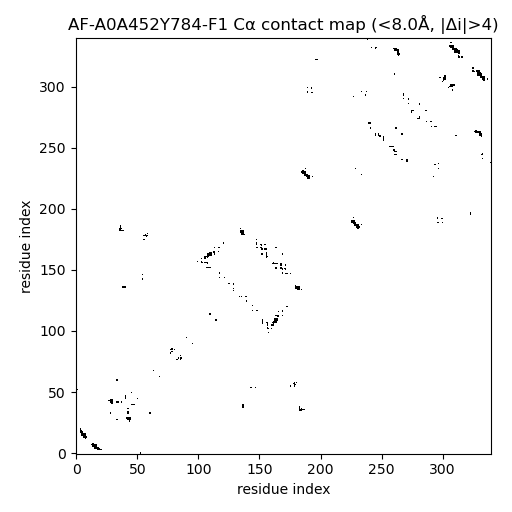0 91.31 93 THR A C 1
ATOM 727 O O . THR A 1 93 ? -18.260 10.525 17.886 1.00 91.31 93 THR A O 1
ATOM 730 N N . ALA A 1 94 ? -19.955 11.859 18.501 1.00 93.00 94 ALA A N 1
ATOM 731 C CA . ALA A 1 94 ? -20.433 11.007 19.587 1.00 93.00 94 ALA A CA 1
ATOM 732 C C . ALA A 1 94 ? -21.064 9.703 19.069 1.00 93.00 94 ALA A C 1
ATOM 734 O O . ALA A 1 94 ? -20.808 8.633 19.627 1.00 93.00 94 ALA A O 1
ATOM 735 N N . GLU A 1 95 ? -21.847 9.769 17.989 1.00 94.12 95 GLU A N 1
ATOM 736 C CA . GLU A 1 95 ? -22.424 8.587 17.338 1.00 94.12 95 GLU A CA 1
ATOM 737 C C . GLU A 1 95 ? -21.342 7.696 16.740 1.00 94.12 95 GLU A C 1
ATOM 739 O O . GLU A 1 95 ? -21.336 6.495 17.007 1.00 94.12 95 GLU A O 1
ATOM 744 N N . LEU A 1 96 ? -20.370 8.280 16.034 1.00 94.00 96 LEU A N 1
ATOM 745 C CA . LEU A 1 96 ? -19.239 7.531 15.481 1.00 94.00 96 LEU A CA 1
ATOM 746 C C . LEU A 1 96 ? -18.411 6.855 16.580 1.00 94.00 96 LEU A C 1
ATOM 748 O O . LEU A 1 96 ? -18.046 5.688 16.454 1.00 94.00 96 LEU A O 1
ATOM 752 N N . LYS A 1 97 ? -18.156 7.542 17.704 1.00 94.50 97 LYS A N 1
ATOM 753 C CA . LYS A 1 97 ? -17.465 6.942 18.859 1.00 94.50 97 LYS A CA 1
ATOM 754 C C . LYS A 1 97 ? -18.225 5.736 19.415 1.00 94.50 97 LYS A C 1
ATOM 756 O O . LYS A 1 97 ? -17.599 4.708 19.679 1.00 94.50 97 LYS A O 1
ATOM 761 N N . ARG A 1 98 ? -19.553 5.835 19.561 1.00 95.06 98 ARG A N 1
ATOM 762 C CA . ARG A 1 98 ? -20.403 4.707 19.987 1.00 95.06 98 ARG A CA 1
ATOM 763 C C . ARG A 1 98 ? -20.364 3.560 18.976 1.00 95.06 98 ARG A C 1
ATOM 765 O O . ARG A 1 98 ? -20.169 2.414 19.375 1.00 95.06 98 ARG A O 1
ATOM 772 N N . TYR A 1 99 ? -20.460 3.874 17.685 1.00 95.31 99 TYR A N 1
ATOM 773 C CA . TYR A 1 99 ? -20.377 2.897 16.600 1.00 95.31 99 TYR A CA 1
ATOM 774 C C . TYR A 1 99 ? -19.050 2.130 16.626 1.00 95.31 99 TYR A C 1
ATOM 776 O O . TYR A 1 99 ? -19.038 0.901 16.656 1.00 95.31 99 TYR A O 1
ATOM 784 N N . PHE A 1 100 ? -17.919 2.838 16.706 1.00 93.94 100 PHE A N 1
ATOM 785 C CA . PHE A 1 100 ? -16.600 2.208 16.748 1.00 93.94 100 PHE A CA 1
ATOM 786 C C . PHE A 1 100 ? -16.363 1.397 18.021 1.00 93.94 100 PHE A C 1
ATOM 788 O O . PHE A 1 100 ? -15.678 0.376 17.961 1.00 93.94 100 PHE A O 1
ATOM 795 N N . ALA A 1 101 ? -16.915 1.813 19.165 1.00 93.81 101 ALA A N 1
ATOM 796 C CA . ALA A 1 101 ? -16.834 1.031 20.397 1.00 93.81 101 ALA A CA 1
ATOM 797 C C . ALA A 1 101 ? -17.535 -0.329 20.238 1.00 93.81 101 ALA A C 1
ATOM 799 O O . ALA A 1 101 ? -16.962 -1.359 20.595 1.00 93.81 101 ALA A O 1
ATOM 800 N N . PHE A 1 102 ? -18.723 -0.341 19.627 1.00 94.56 102 PHE A N 1
ATOM 801 C CA . PHE A 1 102 ? -19.449 -1.575 19.330 1.00 94.56 102 PHE A CA 1
ATOM 802 C C . PHE A 1 102 ? -18.737 -2.422 18.263 1.00 94.56 102 PHE A C 1
ATOM 804 O O . PHE A 1 102 ? -18.466 -3.599 18.501 1.00 94.56 102 PHE A O 1
ATOM 811 N N . ALA A 1 103 ? -18.332 -1.826 17.138 1.00 94.50 103 ALA A N 1
ATOM 812 C CA . ALA A 1 103 ? -17.635 -2.522 16.053 1.00 94.50 103 ALA A CA 1
ATOM 813 C C . ALA A 1 103 ? -16.327 -3.196 16.514 1.00 94.50 103 ALA A C 1
ATOM 815 O O . ALA A 1 103 ? -16.007 -4.305 16.088 1.00 94.50 103 ALA A O 1
ATOM 816 N N . LYS A 1 104 ? -15.578 -2.564 17.433 1.00 91.00 104 LYS A N 1
ATOM 817 C CA . LYS A 1 104 ? -14.340 -3.126 18.006 1.00 91.00 104 LYS A CA 1
ATOM 818 C C . LYS A 1 104 ? -14.569 -4.349 18.897 1.00 91.00 104 LYS A C 1
ATOM 820 O O . LYS A 1 104 ? -13.627 -5.115 19.094 1.00 91.00 104 LYS A O 1
ATOM 825 N N . SER A 1 105 ? -15.777 -4.541 19.429 1.00 92.62 105 SER A N 1
ATOM 826 C CA . SER A 1 105 ? -16.117 -5.733 20.220 1.00 92.62 105 SER A CA 1
ATOM 827 C C . SER A 1 105 ? -16.281 -6.991 19.357 1.00 92.62 105 SER A C 1
ATOM 829 O O . SER A 1 105 ? -16.151 -8.110 19.857 1.00 92.62 105 SER A O 1
ATOM 831 N N . LEU A 1 106 ? -16.519 -6.819 18.052 1.00 93.81 106 LEU A N 1
ATOM 832 C CA . LEU A 1 106 ? -16.710 -7.912 17.109 1.00 93.81 106 LEU A CA 1
ATOM 833 C C . LEU A 1 106 ? -15.366 -8.506 16.671 1.00 93.81 106 LEU A C 1
ATOM 835 O O . LEU A 1 106 ? -14.406 -7.794 16.365 1.00 93.81 106 LEU A O 1
ATOM 839 N N . LYS A 1 107 ? -15.325 -9.838 16.593 1.00 93.69 107 LYS A N 1
ATOM 840 C CA . LYS A 1 107 ? -14.205 -10.620 16.055 1.00 93.69 107 LYS A CA 1
ATOM 841 C C . LYS A 1 107 ? -14.715 -11.480 14.896 1.00 93.69 107 LYS A C 1
ATOM 843 O O . LYS A 1 107 ? -15.139 -12.610 15.146 1.00 93.69 107 LYS A O 1
ATOM 848 N N . PRO A 1 108 ? -14.765 -10.936 13.667 1.00 94.81 108 PRO A N 1
ATOM 849 C CA . PRO A 1 108 ? -15.290 -11.667 12.526 1.00 94.81 108 PRO A CA 1
ATOM 850 C C . PRO A 1 108 ? -14.429 -12.888 12.212 1.00 94.81 108 PRO A C 1
ATOM 852 O O . PRO A 1 108 ? -13.212 -12.839 12.368 1.00 94.81 108 PRO A O 1
ATOM 855 N N . GLN A 1 109 ? -15.054 -13.968 11.753 1.00 94.12 109 GLN A N 1
ATOM 856 C CA . GLN A 1 109 ? -14.350 -15.174 11.320 1.00 94.12 109 GLN A CA 1
ATOM 857 C C . GLN A 1 109 ? -14.333 -15.293 9.798 1.00 94.12 109 GLN A C 1
ATOM 859 O O . GLN A 1 109 ? -15.271 -14.884 9.114 1.00 94.12 109 GLN A O 1
ATOM 864 N N . LEU A 1 110 ? -13.259 -15.864 9.256 1.00 92.94 110 LEU A N 1
ATOM 865 C CA . LEU A 1 110 ? -13.101 -16.036 7.817 1.00 92.94 110 LEU A CA 1
ATOM 866 C C . LEU A 1 110 ? -14.009 -17.158 7.289 1.00 92.94 110 LEU A C 1
ATOM 868 O O . LEU A 1 110 ? -13.925 -18.293 7.755 1.00 92.94 110 LEU A O 1
ATOM 872 N N . SER A 1 111 ? -14.840 -16.860 6.286 1.00 95.25 111 SER A N 1
ATOM 873 C CA . SER A 1 111 ? -15.623 -17.886 5.585 1.00 95.25 111 SER A CA 1
ATOM 874 C C . SER A 1 111 ? -14.747 -18.748 4.664 1.00 95.25 111 SER A C 1
ATOM 876 O O . SER A 1 111 ? -13.690 -18.322 4.188 1.00 95.25 111 SER A O 1
ATOM 878 N N . SER A 1 112 ? -15.198 -19.970 4.369 1.00 93.69 112 SER A N 1
ATOM 879 C CA . SER A 1 112 ? -14.519 -20.876 3.430 1.00 93.69 112 SER A CA 1
ATOM 880 C C . SER A 1 112 ? -14.423 -20.286 2.017 1.00 93.69 112 SER A C 1
ATOM 882 O O . SER A 1 112 ? -13.413 -20.473 1.338 1.00 93.69 112 SER A O 1
ATOM 884 N N . GLU A 1 113 ? -15.434 -19.528 1.592 1.00 94.62 113 GLU A N 1
ATOM 885 C CA . GLU A 1 113 ? -15.456 -18.812 0.315 1.00 94.62 113 GLU A CA 1
ATOM 886 C C . GLU A 1 113 ? -14.447 -17.661 0.287 1.00 94.62 113 GLU A C 1
ATOM 888 O O . GLU A 1 113 ? -13.643 -17.568 -0.641 1.00 94.62 113 GLU A O 1
ATOM 893 N N . ALA A 1 114 ? -14.417 -16.823 1.331 1.00 94.56 114 ALA A N 1
ATOM 894 C CA . ALA A 1 114 ? -13.449 -15.731 1.436 1.00 94.56 114 ALA A CA 1
ATOM 895 C C . ALA A 1 114 ? -12.005 -16.249 1.453 1.00 94.56 114 ALA A C 1
ATOM 897 O O . ALA A 1 114 ? -11.126 -15.636 0.847 1.00 94.56 114 ALA A O 1
ATOM 898 N N . LYS A 1 115 ? -11.759 -17.409 2.077 1.00 94.25 115 LYS A N 1
ATOM 899 C CA . LYS A 1 115 ? -10.447 -18.069 2.061 1.00 94.25 115 LYS A CA 1
ATOM 900 C C . LYS A 1 115 ? -9.987 -18.405 0.640 1.00 94.25 115 LYS A C 1
ATOM 902 O O . LYS A 1 115 ? -8.829 -18.152 0.318 1.00 94.25 115 LYS A O 1
ATOM 907 N N . LYS A 1 116 ? -10.871 -18.944 -0.209 1.00 94.44 116 LYS A N 1
ATOM 908 C CA . LYS A 1 116 ? -10.541 -19.248 -1.615 1.00 94.44 116 LYS A CA 1
ATOM 909 C C . LYS A 1 116 ? -10.155 -17.974 -2.371 1.00 94.44 116 LYS A C 1
ATOM 911 O O . LYS A 1 116 ? -9.087 -17.929 -2.974 1.00 94.44 116 LYS A O 1
ATOM 916 N N . VAL A 1 117 ? -10.967 -16.923 -2.238 1.00 94.81 117 VAL A N 1
ATOM 917 C CA . VAL A 1 117 ? -10.738 -15.631 -2.910 1.00 94.81 117 VAL A CA 1
ATOM 918 C C . VAL A 1 117 ? -9.456 -14.948 -2.426 1.00 94.81 117 VAL A C 1
ATOM 920 O O . VAL A 1 117 ? -8.747 -14.352 -3.234 1.00 94.81 117 VAL A O 1
ATOM 923 N N . LEU A 1 118 ? -9.115 -15.046 -1.137 1.00 93.44 118 LEU A N 1
ATOM 924 C CA . LEU A 1 118 ? -7.856 -14.516 -0.595 1.00 93.44 118 LEU A CA 1
ATOM 925 C C . LEU A 1 118 ? -6.634 -15.181 -1.231 1.00 93.44 118 LEU A C 1
ATOM 927 O O . LEU A 1 118 ? -5.707 -14.487 -1.646 1.00 93.44 118 LEU A O 1
ATOM 931 N N . VAL A 1 119 ? -6.638 -16.516 -1.312 1.00 92.31 119 VAL A N 1
ATOM 932 C CA . VAL A 1 119 ? -5.529 -17.280 -1.899 1.00 92.31 119 VAL A CA 1
ATOM 933 C C . VAL A 1 119 ? -5.380 -16.946 -3.380 1.00 92.31 119 VAL A C 1
ATOM 935 O O . VAL A 1 119 ? -4.277 -16.640 -3.826 1.00 92.31 119 VAL A O 1
ATOM 938 N N . GLU A 1 120 ? -6.485 -16.939 -4.125 1.00 92.38 120 GLU A N 1
ATOM 939 C CA . GLU A 1 120 ? -6.496 -16.574 -5.543 1.00 92.38 120 GLU A CA 1
ATOM 940 C C . GLU A 1 120 ? -5.965 -15.151 -5.764 1.00 92.38 120 GLU A C 1
ATOM 942 O O . GLU A 1 120 ? -5.039 -14.943 -6.549 1.00 92.38 120 GLU A O 1
ATOM 947 N N . SER A 1 121 ? -6.473 -14.182 -4.998 1.00 89.19 121 SER A N 1
ATOM 948 C CA . SER A 1 121 ? -6.052 -12.781 -5.092 1.00 89.19 121 SER A CA 1
ATOM 949 C C . SER A 1 121 ? -4.565 -12.606 -4.781 1.00 89.19 121 SER A C 1
ATOM 951 O O . SER A 1 121 ? -3.880 -11.855 -5.471 1.00 89.19 121 SER A O 1
ATOM 953 N N . TYR A 1 122 ? -4.041 -13.316 -3.779 1.00 88.38 122 TYR A N 1
ATOM 954 C CA . TYR A 1 122 ? -2.620 -13.280 -3.434 1.00 88.38 122 TYR A CA 1
ATOM 955 C C . TYR A 1 122 ? -1.733 -13.860 -4.541 1.00 88.38 122 TYR A C 1
ATOM 957 O O . TYR A 1 122 ? -0.695 -13.281 -4.861 1.00 88.38 122 TYR A O 1
ATOM 965 N N . VAL A 1 123 ? -2.140 -14.974 -5.159 1.00 88.56 123 VAL A N 1
ATOM 966 C CA . VAL A 1 123 ? -1.398 -15.568 -6.281 1.00 88.56 123 VAL A CA 1
ATOM 967 C C . VAL A 1 123 ? -1.370 -14.614 -7.474 1.00 88.56 123 VAL A C 1
ATOM 969 O O . VAL A 1 123 ? -0.307 -14.417 -8.057 1.00 88.56 123 VAL A O 1
ATOM 972 N N . VAL A 1 124 ? -2.499 -13.982 -7.808 1.00 85.75 124 VAL A N 1
ATOM 973 C CA . VAL A 1 124 ? -2.577 -12.986 -8.890 1.00 85.75 124 VAL A CA 1
ATOM 974 C C . VAL A 1 124 ? -1.667 -11.791 -8.606 1.00 85.75 124 VAL A C 1
ATOM 976 O O . VAL A 1 124 ? -0.871 -11.412 -9.463 1.00 85.75 124 VAL A O 1
ATOM 979 N N . LEU A 1 125 ? -1.729 -11.240 -7.390 1.00 81.56 125 LEU A N 1
ATOM 980 C CA . LEU A 1 125 ? -0.874 -10.130 -6.964 1.00 81.56 125 LEU A CA 1
ATOM 981 C C . LEU A 1 125 ? 0.618 -10.486 -7.043 1.00 81.56 125 LEU A C 1
ATOM 983 O O . LEU A 1 125 ? 1.424 -9.665 -7.462 1.00 81.56 125 LEU A O 1
ATOM 987 N N . ARG A 1 126 ? 0.993 -11.722 -6.694 1.00 82.56 126 ARG A N 1
ATOM 988 C CA . ARG A 1 126 ? 2.387 -12.183 -6.749 1.00 82.56 126 ARG A CA 1
ATOM 989 C C . ARG A 1 126 ? 2.879 -12.475 -8.171 1.00 82.56 126 ARG A C 1
ATOM 991 O O . ARG A 1 126 ? 4.068 -12.318 -8.437 1.00 82.56 126 ARG A O 1
ATOM 998 N N . ARG A 1 127 ? 1.992 -12.909 -9.074 1.00 79.25 127 ARG A N 1
ATOM 999 C CA . ARG A 1 127 ? 2.321 -13.123 -10.494 1.00 79.25 127 ARG A CA 1
ATOM 1000 C C . ARG A 1 127 ? 2.643 -11.809 -11.197 1.00 79.25 127 ARG A C 1
ATOM 1002 O O . ARG A 1 127 ? 3.655 -11.760 -11.881 1.00 79.25 127 ARG A O 1
ATOM 1009 N N . GLY A 1 128 ? 1.847 -10.761 -10.970 1.00 68.06 128 GLY A N 1
ATOM 1010 C CA . GLY A 1 128 ? 2.113 -9.429 -11.533 1.00 68.06 128 GLY A CA 1
ATOM 1011 C C . GLY A 1 128 ? 3.471 -8.851 -11.115 1.00 68.06 128 GLY A C 1
ATOM 1012 O O . GLY A 1 128 ? 4.105 -8.153 -11.890 1.00 68.06 128 GLY A O 1
ATOM 1013 N N . ASP A 1 129 ? 3.949 -9.221 -9.927 1.00 66.00 129 ASP A N 1
ATOM 1014 C CA . ASP A 1 129 ? 5.259 -8.838 -9.383 1.00 66.00 129 ASP A CA 1
ATOM 1015 C C . ASP A 1 129 ? 6.444 -9.636 -9.966 1.00 66.00 129 ASP A C 1
ATOM 1017 O O . ASP A 1 129 ? 7.602 -9.278 -9.765 1.00 66.00 129 ASP A O 1
ATOM 1021 N N . SER A 1 130 ? 6.171 -10.775 -10.613 1.00 59.81 130 SER A N 1
ATOM 1022 C CA . SER A 1 130 ? 7.200 -11.691 -11.130 1.00 59.81 130 SER A CA 1
ATOM 1023 C C . SER A 1 130 ? 7.582 -11.402 -12.584 1.00 59.81 130 SER A C 1
ATOM 1025 O O . SER A 1 130 ? 8.519 -12.022 -13.085 1.00 59.81 130 SER A O 1
ATOM 1027 N N . THR A 1 131 ? 6.877 -10.488 -13.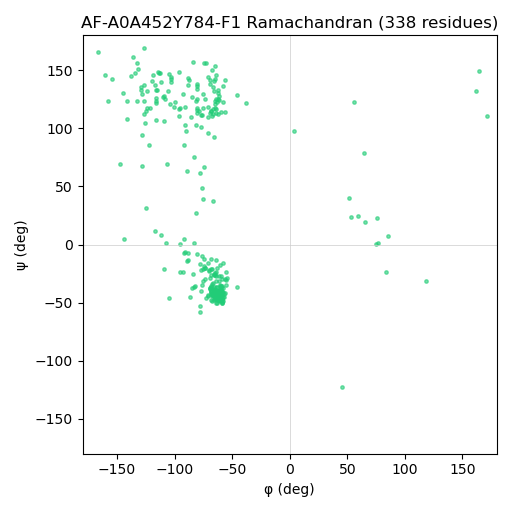257 1.00 58.44 131 THR A N 1
ATOM 1028 C CA . THR A 1 131 ? 7.180 -10.083 -14.632 1.00 58.44 131 THR A CA 1
ATOM 1029 C C . THR A 1 131 ? 8.475 -9.259 -14.656 1.00 58.44 131 THR A C 1
ATOM 1031 O O . THR A 1 131 ? 8.532 -8.195 -14.031 1.00 58.44 131 THR A O 1
ATOM 1034 N N . PRO A 1 132 ? 9.532 -9.719 -15.350 1.00 45.22 132 PRO A N 1
ATOM 1035 C CA . PRO A 1 132 ? 10.765 -8.953 -15.500 1.00 45.22 132 PRO A CA 1
ATOM 1036 C C . PRO A 1 132 ? 10.465 -7.637 -16.227 1.00 45.22 132 PRO A C 1
ATOM 1038 O O . PRO A 1 132 ? 9.890 -7.655 -17.308 1.00 45.22 132 PRO A O 1
ATOM 1041 N N . GLY A 1 133 ? 10.818 -6.500 -15.626 1.00 51.56 133 GLY A N 1
ATOM 1042 C CA . GLY A 1 133 ? 10.617 -5.168 -16.215 1.00 51.56 133 GLY A CA 1
ATOM 1043 C C . GLY A 1 133 ? 9.692 -4.262 -15.403 1.00 51.56 133 GLY A C 1
ATOM 1044 O O . GLY A 1 133 ? 9.946 -3.063 -15.312 1.00 51.56 133 GLY A O 1
ATOM 1045 N N . THR A 1 134 ? 8.703 -4.814 -14.694 1.00 52.53 134 THR A N 1
ATOM 1046 C CA . THR A 1 134 ? 7.856 -4.011 -13.803 1.00 52.53 134 THR A CA 1
ATOM 1047 C C . THR A 1 134 ? 8.627 -3.705 -12.519 1.00 52.53 134 THR A C 1
ATOM 1049 O O . THR A 1 134 ? 8.757 -4.540 -11.623 1.00 52.53 134 THR A O 1
ATOM 1052 N N . ARG A 1 135 ? 9.179 -2.491 -12.412 1.00 53.59 135 ARG A N 1
ATOM 1053 C CA . ARG A 1 135 ? 9.832 -1.994 -11.190 1.00 53.59 135 ARG A CA 1
ATOM 1054 C C . ARG A 1 135 ? 8.775 -1.644 -10.139 1.00 53.59 135 ARG A C 1
ATOM 1056 O O . ARG A 1 135 ? 8.591 -0.482 -9.790 1.00 53.59 135 ARG A O 1
ATOM 1063 N N . VAL A 1 136 ? 8.061 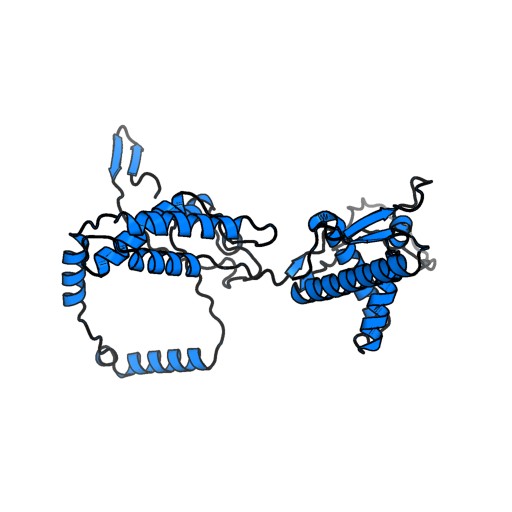-2.646 -9.629 1.00 55.19 136 VAL A N 1
ATOM 1064 C CA . VAL A 1 136 ? 7.108 -2.434 -8.536 1.00 55.19 136 VAL A CA 1
ATOM 1065 C C . VAL A 1 136 ? 7.883 -1.932 -7.318 1.00 55.19 136 VAL A C 1
ATOM 1067 O O . VAL A 1 136 ? 8.904 -2.504 -6.928 1.00 55.19 136 VAL A O 1
ATOM 1070 N N . ALA A 1 137 ? 7.412 -0.839 -6.711 1.00 52.62 137 ALA A N 1
ATOM 1071 C CA . ALA A 1 137 ? 8.088 -0.195 -5.584 1.00 52.62 137 ALA A CA 1
ATOM 1072 C C . ALA A 1 137 ? 8.244 -1.118 -4.356 1.00 52.62 137 ALA A C 1
ATOM 1074 O O . ALA A 1 137 ? 9.063 -0.839 -3.475 1.00 52.62 137 ALA A O 1
ATOM 1075 N N . TYR A 1 138 ? 7.474 -2.210 -4.285 1.00 61.34 138 TYR A N 1
ATOM 1076 C CA . TYR A 1 138 ? 7.467 -3.140 -3.165 1.00 61.34 138 TYR A CA 1
ATOM 1077 C C . TYR A 1 138 ? 7.252 -4.591 -3.607 1.00 61.34 138 TYR A C 1
ATOM 1079 O O . TYR A 1 138 ? 6.284 -4.890 -4.293 1.00 61.34 138 TYR A O 1
ATOM 1087 N N . ARG A 1 139 ? 8.110 -5.502 -3.133 1.00 66.19 139 ARG A N 1
ATOM 1088 C CA . ARG A 1 139 ? 8.006 -6.942 -3.411 1.00 66.19 139 ARG A CA 1
ATOM 1089 C C . ARG A 1 139 ? 6.883 -7.585 -2.589 1.00 66.19 139 ARG A C 1
ATOM 1091 O O . ARG A 1 139 ? 6.861 -7.471 -1.361 1.00 66.19 139 ARG A O 1
ATOM 1098 N N . MET A 1 140 ? 5.997 -8.333 -3.234 1.00 74.50 140 MET A N 1
ATOM 1099 C CA . MET A 1 140 ? 4.904 -9.073 -2.607 1.00 74.50 140 MET A CA 1
ATOM 1100 C C . MET A 1 140 ? 5.456 -10.186 -1.698 1.00 74.50 140 MET A C 1
ATOM 1102 O O . MET A 1 140 ? 6.170 -11.088 -2.142 1.00 74.50 140 MET A O 1
ATOM 1106 N N . THR A 1 141 ? 5.125 -10.141 -0.403 1.00 79.12 141 THR A N 1
ATOM 1107 C CA . THR A 1 141 ? 5.574 -11.118 0.610 1.00 79.12 141 THR A CA 1
ATOM 1108 C C . THR A 1 141 ? 4.399 -11.709 1.386 1.00 79.12 141 THR A C 1
ATOM 1110 O O . THR A 1 141 ? 3.284 -11.194 1.332 1.00 79.12 141 THR A O 1
ATOM 1113 N N . VAL A 1 142 ? 4.654 -12.759 2.175 1.00 84.56 142 VAL A N 1
ATOM 1114 C CA . VAL A 1 142 ? 3.649 -13.385 3.059 1.00 84.56 142 VAL A CA 1
ATOM 1115 C C . VAL A 1 142 ? 3.030 -12.373 4.033 1.00 84.56 142 VAL A C 1
ATOM 1117 O O . VAL A 1 142 ? 1.849 -12.467 4.351 1.00 84.56 142 VAL A O 1
ATOM 1120 N N . ARG A 1 143 ? 3.779 -11.336 4.427 1.00 83.94 143 ARG A N 1
ATOM 1121 C CA . ARG A 1 143 ? 3.260 -10.248 5.264 1.00 83.94 143 ARG A CA 1
ATOM 1122 C C . ARG A 1 143 ? 2.072 -9.528 4.620 1.00 83.94 143 ARG A C 1
ATOM 1124 O O . ARG A 1 143 ? 1.143 -9.145 5.319 1.00 83.94 143 ARG A O 1
ATOM 1131 N N . GLN A 1 144 ? 2.080 -9.372 3.297 1.00 84.38 144 GLN A N 1
ATOM 1132 C CA . GLN A 1 144 ? 0.971 -8.732 2.590 1.00 84.38 144 GLN A CA 1
ATOM 1133 C C . GLN A 1 144 ? -0.291 -9.602 2.601 1.00 84.38 144 GLN A C 1
ATOM 1135 O O . GLN A 1 144 ? -1.402 -9.081 2.643 1.00 84.38 144 GLN A O 1
ATOM 1140 N N . LEU A 1 145 ? -0.145 -10.930 2.658 1.00 89.56 145 LEU A N 1
ATOM 1141 C CA . LEU A 1 145 ? -1.283 -11.825 2.870 1.00 89.56 145 LEU A CA 1
ATOM 1142 C C . LEU A 1 145 ? -1.866 -11.669 4.284 1.00 89.56 145 LEU A C 1
ATOM 1144 O O . LEU A 1 145 ? -3.083 -11.587 4.436 1.00 89.56 145 LEU A O 1
ATOM 1148 N N . GLU A 1 146 ? -1.019 -11.571 5.313 1.00 89.56 146 GLU A N 1
ATOM 1149 C CA . GLU A 1 146 ? -1.474 -11.274 6.680 1.00 89.56 146 GLU A CA 1
ATOM 1150 C C . GLU A 1 146 ? -2.177 -9.911 6.756 1.00 89.56 146 GLU A C 1
ATOM 1152 O O . GLU A 1 146 ? -3.235 -9.789 7.377 1.00 89.56 146 GLU A O 1
ATOM 1157 N N . ALA A 1 147 ? -1.637 -8.899 6.070 1.00 90.00 147 ALA A N 1
ATOM 1158 C CA . ALA A 1 147 ? -2.256 -7.585 5.941 1.00 90.00 147 ALA A CA 1
ATOM 1159 C C . ALA A 1 147 ? -3.639 -7.668 5.277 1.00 90.00 147 ALA A C 1
ATOM 1161 O O . ALA A 1 147 ? -4.602 -7.121 5.811 1.00 90.00 147 ALA A O 1
ATOM 1162 N N . LEU A 1 148 ? -3.781 -8.409 4.172 1.00 92.12 148 LEU A N 1
ATOM 1163 C CA . LEU A 1 148 ? -5.069 -8.619 3.498 1.00 92.12 148 LEU A CA 1
ATOM 1164 C C . LEU A 1 148 ? -6.115 -9.252 4.417 1.00 92.12 148 LEU A C 1
ATOM 1166 O O . LEU A 1 148 ? -7.274 -8.829 4.400 1.00 92.12 148 LEU A O 1
ATOM 1170 N N . ILE A 1 149 ? -5.724 -10.232 5.235 1.00 93.75 149 ILE A N 1
ATOM 1171 C CA . ILE A 1 149 ? -6.620 -10.846 6.224 1.00 93.75 149 ILE A CA 1
ATOM 1172 C C . ILE A 1 149 ? -7.059 -9.794 7.250 1.00 93.75 149 ILE A C 1
ATOM 1174 O O . ILE A 1 149 ? -8.260 -9.595 7.439 1.00 93.75 149 ILE A O 1
ATOM 1178 N N . ARG A 1 150 ? -6.112 -9.045 7.835 1.00 93.38 150 ARG A N 1
ATOM 1179 C CA . ARG A 1 150 ? -6.415 -7.980 8.811 1.00 93.38 150 ARG A CA 1
ATOM 1180 C C . ARG A 1 150 ? -7.322 -6.892 8.241 1.00 93.38 150 ARG A C 1
ATOM 1182 O O . ARG A 1 150 ? -8.230 -6.431 8.934 1.00 93.38 150 ARG A O 1
ATOM 1189 N N . LEU A 1 151 ? -7.092 -6.483 6.995 1.00 94.31 151 LEU A N 1
ATOM 1190 C CA . LEU A 1 151 ? -7.917 -5.500 6.294 1.00 94.31 151 LEU A CA 1
ATOM 1191 C C . LEU A 1 151 ? -9.323 -6.046 6.035 1.00 94.31 151 LEU A C 1
ATOM 1193 O O . LEU A 1 151 ? -10.300 -5.355 6.307 1.00 94.31 151 LEU A O 1
ATOM 1197 N N . SER A 1 152 ? -9.442 -7.299 5.596 1.00 95.69 152 SER A N 1
ATOM 1198 C CA . SER A 1 152 ? -10.741 -7.943 5.357 1.00 95.69 152 SER A CA 1
ATOM 1199 C C . SER A 1 152 ? -11.562 -8.066 6.647 1.00 95.69 152 SER A C 1
ATOM 1201 O O . SER A 1 152 ? -12.754 -7.761 6.658 1.00 95.69 152 SER A O 1
ATOM 1203 N N . GLU A 1 153 ? -10.924 -8.436 7.762 1.00 94.94 153 GLU A N 1
ATOM 1204 C CA . GLU A 1 153 ? -11.548 -8.456 9.091 1.00 94.94 153 GLU A CA 1
ATOM 1205 C C . GLU A 1 153 ? -11.914 -7.047 9.583 1.00 94.94 153 GLU A C 1
ATOM 1207 O O . GLU A 1 153 ? -12.957 -6.852 10.206 1.00 94.94 153 GLU A O 1
ATOM 1212 N N . ALA A 1 154 ? -11.081 -6.035 9.313 1.00 94.31 154 ALA A N 1
ATOM 1213 C CA . ALA A 1 154 ? -11.386 -4.642 9.637 1.00 94.31 154 ALA A CA 1
ATOM 1214 C C . ALA A 1 154 ? -12.606 -4.119 8.868 1.00 94.31 154 ALA A C 1
ATOM 1216 O O . ALA A 1 154 ? -13.470 -3.486 9.475 1.00 94.31 154 ALA A O 1
ATOM 1217 N N . ILE A 1 155 ? -12.715 -4.436 7.577 1.00 95.00 155 ILE A N 1
ATOM 1218 C CA . ILE A 1 155 ? -13.861 -4.061 6.741 1.00 95.00 155 ILE A CA 1
ATOM 1219 C C . ILE A 1 155 ? -15.127 -4.776 7.220 1.00 95.00 155 ILE A C 1
ATOM 1221 O O . ILE A 1 155 ? -16.157 -4.125 7.381 1.00 95.00 155 ILE A O 1
ATOM 1225 N N . ALA A 1 156 ? -15.051 -6.074 7.531 1.00 95.75 156 ALA A N 1
ATOM 1226 C CA . ALA A 1 156 ? -16.182 -6.817 8.089 1.00 95.75 156 ALA A CA 1
ATOM 1227 C C . ALA A 1 156 ? -16.653 -6.223 9.431 1.00 95.75 156 ALA A C 1
ATOM 1229 O O . ALA A 1 156 ? -17.847 -5.999 9.625 1.00 95.75 156 ALA A O 1
ATOM 1230 N N . ARG A 1 157 ? -15.716 -5.864 10.326 1.00 94.94 157 ARG A N 1
ATOM 1231 C CA . ARG A 1 157 ? -16.035 -5.149 11.579 1.00 94.94 157 ARG A CA 1
ATOM 1232 C C . ARG A 1 157 ? -16.715 -3.811 11.320 1.00 94.94 157 ARG A C 1
ATOM 1234 O O . ARG A 1 157 ? -17.631 -3.457 12.053 1.00 94.94 157 ARG A O 1
ATOM 1241 N N . SER A 1 158 ? -16.287 -3.077 10.293 1.00 93.88 158 SER A N 1
ATOM 1242 C CA . SER A 1 158 ? -16.899 -1.798 9.926 1.00 93.88 158 SER A CA 1
ATOM 1243 C C . SER A 1 158 ? -18.335 -1.945 9.424 1.00 93.88 158 SER A C 1
ATOM 1245 O O . SER A 1 158 ? -19.092 -0.994 9.574 1.00 93.88 158 SER A O 1
ATOM 1247 N N . HIS A 1 159 ? -18.714 -3.101 8.873 1.00 94.50 159 HIS A N 1
ATOM 1248 C CA . HIS A 1 159 ? -20.092 -3.427 8.473 1.00 94.50 159 HIS A CA 1
ATOM 1249 C C . HIS A 1 159 ? -20.894 -4.131 9.584 1.00 94.50 159 HIS A C 1
ATOM 1251 O O . HIS A 1 159 ? -22.032 -4.529 9.366 1.00 94.50 159 HIS A O 1
ATOM 1257 N N . LEU A 1 160 ? -20.317 -4.279 10.786 1.00 94.69 160 LEU A N 1
ATOM 1258 C CA . LEU A 1 160 ? -20.892 -5.016 11.920 1.00 94.69 160 LEU A CA 1
ATOM 1259 C C . LEU A 1 160 ? -21.175 -6.501 11.633 1.00 94.69 160 LEU A C 1
ATOM 1261 O O . LEU A 1 160 ? -21.980 -7.139 12.316 1.00 94.69 160 LEU A O 1
ATOM 1265 N N . GLU A 1 161 ? -20.466 -7.082 10.669 1.00 94.50 161 GLU A N 1
ATOM 1266 C CA . GLU A 1 161 ? -20.612 -8.486 10.306 1.00 94.50 161 GLU A CA 1
ATOM 1267 C C . GLU A 1 161 ? -19.695 -9.383 11.146 1.00 94.50 161 GLU A C 1
ATOM 1269 O O . GLU A 1 161 ? -18.554 -9.043 11.461 1.00 94.50 161 GLU A O 1
ATOM 1274 N N . ARG A 1 162 ? -20.188 -10.574 11.504 1.00 93.94 162 ARG A N 1
ATOM 1275 C CA . ARG A 1 162 ? -19.419 -11.588 12.254 1.00 93.94 162 ARG A CA 1
ATOM 1276 C C . ARG A 1 162 ? -18.665 -12.564 11.355 1.00 93.94 162 ARG A C 1
ATOM 1278 O O . ARG A 1 162 ? -17.901 -13.385 11.856 1.00 93.94 162 ARG A O 1
ATOM 1285 N N . ILE A 1 163 ? -18.882 -12.494 10.047 1.00 95.81 163 ILE A N 1
ATOM 1286 C CA . ILE A 1 163 ? -18.272 -13.383 9.064 1.00 95.81 163 ILE A CA 1
ATOM 1287 C C . ILE A 1 163 ? -17.651 -12.513 7.977 1.00 95.81 163 ILE A C 1
ATOM 1289 O O . ILE A 1 163 ? -18.250 -11.546 7.520 1.00 95.81 163 ILE A O 1
ATOM 1293 N N . VAL A 1 164 ? -16.431 -12.837 7.564 1.00 96.69 164 VAL A N 1
ATOM 1294 C CA . VAL A 1 164 ? -15.785 -12.164 6.440 1.00 96.69 164 VAL A CA 1
ATOM 1295 C C . VAL A 1 164 ? -16.328 -12.762 5.146 1.00 96.69 164 VAL A C 1
ATOM 1297 O O . VAL A 1 164 ? -16.077 -13.931 4.835 1.00 96.69 164 VAL A O 1
ATOM 1300 N N . LEU A 1 165 ? -17.064 -11.949 4.392 1.00 95.56 165 LEU A N 1
ATOM 1301 C CA . LEU A 1 165 ? -17.584 -12.293 3.075 1.00 95.56 165 LEU A CA 1
ATOM 1302 C C . LEU A 1 165 ? -16.543 -12.057 1.964 1.00 95.56 165 LEU A C 1
ATOM 1304 O O . LEU A 1 165 ? -15.658 -11.205 2.106 1.00 95.56 165 LEU A O 1
ATOM 1308 N N . PRO A 1 166 ? -16.676 -12.732 0.806 1.00 95.31 166 PRO A N 1
ATOM 1309 C CA . PRO A 1 166 ? -15.835 -12.481 -0.368 1.00 95.31 166 PRO A CA 1
ATOM 1310 C C . PRO A 1 166 ? -15.828 -11.016 -0.836 1.00 95.31 166 PRO A C 1
ATOM 1312 O O . PRO A 1 166 ? -14.833 -10.543 -1.384 1.00 95.31 166 PRO A O 1
ATOM 1315 N N . ALA A 1 167 ? -16.920 -10.276 -0.609 1.00 95.56 167 ALA A N 1
ATOM 1316 C CA . ALA A 1 167 ? -17.011 -8.854 -0.940 1.00 95.56 167 ALA A CA 1
ATOM 1317 C C . ALA A 1 167 ? -15.981 -8.006 -0.172 1.00 95.56 167 ALA A C 1
ATOM 1319 O O . ALA A 1 167 ? -15.318 -7.159 -0.771 1.00 95.56 167 ALA A O 1
ATOM 1320 N N . HIS A 1 168 ? -15.774 -8.293 1.117 1.00 95.88 168 HIS A N 1
ATOM 1321 C CA . HIS A 1 168 ? -14.790 -7.594 1.947 1.00 95.88 168 HIS A CA 1
ATOM 1322 C C . HIS A 1 168 ? -13.363 -7.837 1.469 1.00 95.88 168 HIS A C 1
ATOM 1324 O O . HIS A 1 168 ? -12.559 -6.909 1.429 1.00 95.88 168 HIS A O 1
ATOM 1330 N N . VAL A 1 169 ? -13.066 -9.070 1.048 1.00 95.44 169 VAL A N 1
ATOM 1331 C CA . VAL A 1 169 ? -11.757 -9.427 0.490 1.00 95.44 169 VAL A CA 1
ATOM 1332 C C . VAL A 1 169 ? -11.487 -8.636 -0.786 1.00 95.44 169 VAL A C 1
ATOM 1334 O O . VAL A 1 169 ? -10.419 -8.049 -0.927 1.00 95.44 169 VAL A O 1
ATOM 1337 N N . ARG A 1 170 ? -12.464 -8.547 -1.699 1.00 94.06 170 ARG A N 1
ATOM 1338 C CA . ARG A 1 170 ? -12.317 -7.753 -2.932 1.00 94.06 170 ARG A CA 1
ATOM 1339 C C . ARG A 1 170 ? -12.048 -6.276 -2.638 1.00 94.06 170 ARG A C 1
ATOM 1341 O O . ARG A 1 170 ? -11.199 -5.674 -3.292 1.00 94.06 170 ARG A O 1
ATOM 1348 N N . MET A 1 171 ? -12.720 -5.704 -1.638 1.00 93.88 171 MET A N 1
ATOM 1349 C CA . MET A 1 171 ? -12.455 -4.333 -1.189 1.00 93.88 171 MET A CA 1
ATOM 1350 C C . MET A 1 171 ? -11.051 -4.180 -0.592 1.00 93.88 171 MET A C 1
ATOM 1352 O O . MET A 1 171 ? -10.347 -3.237 -0.944 1.00 93.88 171 MET A O 1
ATOM 1356 N N . ALA A 1 172 ? -10.614 -5.115 0.258 1.00 93.75 172 ALA A N 1
ATOM 1357 C CA . ALA A 1 172 ? -9.268 -5.107 0.833 1.00 93.75 172 ALA A CA 1
ATOM 1358 C C . ALA A 1 172 ? -8.181 -5.199 -0.250 1.00 93.75 172 ALA A C 1
ATOM 1360 O O . ALA A 1 172 ? -7.204 -4.457 -0.210 1.00 93.75 172 ALA A O 1
ATOM 1361 N N . VAL A 1 173 ? -8.382 -6.055 -1.256 1.00 90.50 173 VAL A N 1
ATOM 1362 C CA . VAL A 1 173 ? -7.484 -6.175 -2.413 1.00 90.50 173 VAL A CA 1
ATOM 1363 C C . VAL A 1 173 ? -7.451 -4.877 -3.214 1.00 90.50 173 VAL A C 1
ATOM 1365 O O . VAL A 1 173 ? -6.374 -4.452 -3.618 1.00 90.50 173 VAL A O 1
ATOM 1368 N N . LYS A 1 174 ? -8.600 -4.219 -3.420 1.00 90.50 174 LYS A N 1
ATOM 1369 C CA . LYS A 1 174 ? -8.650 -2.910 -4.087 1.00 90.50 174 LYS A CA 1
ATOM 1370 C C . LYS A 1 174 ? -7.829 -1.865 -3.325 1.00 90.50 174 LYS A C 1
ATOM 1372 O O . LYS A 1 174 ? -7.028 -1.185 -3.952 1.00 90.50 174 LYS A O 1
ATOM 1377 N N . LEU A 1 175 ? -7.977 -1.791 -2.000 1.00 90.06 175 LEU A N 1
ATOM 1378 C CA . LEU A 1 175 ? -7.205 -0.871 -1.152 1.00 90.06 175 LEU A CA 1
ATOM 1379 C C . LEU A 1 175 ? -5.700 -1.154 -1.201 1.00 90.06 175 LEU A C 1
ATOM 1381 O O . LEU A 1 175 ? -4.896 -0.231 -1.320 1.00 90.06 175 LEU A O 1
ATOM 1385 N N . LEU A 1 176 ? -5.309 -2.430 -1.151 1.00 86.44 176 LEU A N 1
ATOM 1386 C CA . LEU A 1 176 ? -3.902 -2.802 -1.259 1.00 86.44 176 LEU A CA 1
ATOM 1387 C C . LEU A 1 176 ? -3.336 -2.432 -2.637 1.00 86.44 176 LEU A C 1
ATOM 1389 O O . LEU A 1 176 ? -2.251 -1.870 -2.716 1.00 86.44 176 LEU A O 1
ATOM 1393 N N . LYS A 1 177 ? -4.088 -2.670 -3.719 1.00 82.56 177 LYS A N 1
ATOM 1394 C CA . LYS A 1 177 ? -3.684 -2.275 -5.077 1.00 82.56 177 LYS A CA 1
ATOM 1395 C C . LYS A 1 177 ? -3.508 -0.764 -5.216 1.00 82.56 177 LYS A C 1
ATOM 1397 O O . LYS A 1 177 ? -2.536 -0.348 -5.821 1.00 82.56 177 LYS A O 1
ATOM 1402 N N . THR A 1 178 ? -4.389 0.047 -4.625 1.00 83.88 178 THR A N 1
ATOM 1403 C CA . THR A 1 178 ? -4.231 1.515 -4.628 1.00 83.88 178 THR A CA 1
ATOM 1404 C C . THR A 1 178 ? -3.048 1.998 -3.789 1.00 83.88 178 THR A C 1
ATOM 1406 O O . THR A 1 178 ? -2.579 3.111 -3.983 1.00 83.88 178 THR A O 1
ATOM 1409 N N . SER A 1 179 ? -2.573 1.179 -2.848 1.00 78.44 179 SER A N 1
ATOM 1410 C CA . SER A 1 179 ? -1.395 1.478 -2.032 1.00 78.44 179 SER A CA 1
ATOM 1411 C C . SER A 1 179 ? -0.077 1.110 -2.731 1.00 78.44 179 SER A C 1
ATOM 1413 O O . SER A 1 179 ? 0.965 1.691 -2.429 1.00 78.44 179 SER A O 1
ATOM 1415 N N . ILE A 1 180 ? -0.099 0.158 -3.668 1.00 66.12 180 ILE A N 1
ATOM 1416 C CA . ILE A 1 180 ? 1.076 -0.226 -4.455 1.00 66.12 180 ILE A CA 1
ATOM 1417 C C . ILE A 1 180 ? 1.220 0.778 -5.594 1.00 66.12 180 ILE A C 1
ATOM 1419 O O . ILE A 1 180 ? 0.498 0.726 -6.585 1.00 66.12 180 ILE A O 1
ATOM 1423 N N . ILE A 1 181 ? 2.154 1.707 -5.445 1.00 60.59 181 ILE A N 1
ATOM 1424 C CA . ILE A 1 181 ? 2.402 2.717 -6.469 1.00 60.59 181 ILE A CA 1
ATOM 1425 C C . ILE A 1 181 ? 3.279 2.115 -7.554 1.00 60.59 181 ILE A C 1
ATOM 1427 O O . ILE A 1 181 ? 4.371 1.603 -7.283 1.00 60.59 181 ILE A O 1
ATOM 1431 N N . SER A 1 182 ? 2.764 2.171 -8.781 1.00 53.66 182 SER A N 1
ATOM 1432 C CA . SER A 1 182 ? 3.551 1.933 -9.981 1.00 53.66 182 SER A CA 1
ATOM 1433 C C . SER A 1 182 ? 4.615 3.018 -10.054 1.00 53.66 182 SER A C 1
ATOM 1435 O O . SER A 1 182 ? 4.290 4.203 -10.023 1.00 53.66 182 SER A O 1
ATOM 1437 N N . VAL A 1 183 ? 5.885 2.624 -10.097 1.00 56.06 183 VAL A N 1
ATOM 1438 C CA . VAL A 1 183 ? 6.944 3.562 -10.466 1.00 56.06 183 VAL A CA 1
ATOM 1439 C C . VAL A 1 183 ? 6.738 3.844 -11.947 1.00 56.06 183 VAL A C 1
ATOM 1441 O O . VAL A 1 183 ? 6.857 2.931 -12.760 1.00 56.06 183 VAL A O 1
ATOM 1444 N N . GLU A 1 184 ? 6.378 5.078 -12.285 1.00 49.81 184 GLU A N 1
ATOM 1445 C CA . GLU A 1 184 ? 6.432 5.559 -13.662 1.00 49.81 184 GLU A CA 1
ATOM 1446 C C . GLU A 1 184 ? 7.915 5.715 -14.003 1.00 49.81 184 GLU A C 1
ATOM 1448 O O . GLU A 1 184 ? 8.568 6.687 -13.624 1.00 49.81 184 GLU A O 1
ATOM 1453 N N . SER A 1 185 ? 8.496 4.704 -14.646 1.00 50.16 185 SER A N 1
ATOM 1454 C CA . SER A 1 185 ? 9.866 4.766 -15.146 1.00 50.16 185 SER A CA 1
ATOM 1455 C C . SER A 1 185 ? 9.928 5.577 -16.434 1.00 50.16 185 SER A C 1
ATOM 1457 O O . SER A 1 185 ? 10.358 5.069 -17.453 1.00 50.16 185 SER A O 1
ATOM 1459 N N . SER A 1 186 ? 9.566 6.860 -16.401 1.00 43.88 186 SER A N 1
ATOM 1460 C CA . SER A 1 186 ? 9.608 7.714 -17.598 1.00 43.88 186 SER A CA 1
ATOM 1461 C C . SER A 1 186 ? 10.997 7.800 -18.247 1.00 43.88 186 SER A C 1
ATOM 1463 O O . SER A 1 186 ? 11.092 8.208 -19.400 1.00 43.88 186 SER A O 1
ATOM 1465 N N . GLU A 1 187 ? 12.062 7.403 -17.543 1.00 49.28 187 GLU A N 1
ATOM 1466 C CA . GLU A 1 187 ? 13.449 7.562 -17.970 1.00 49.28 187 GLU A CA 1
ATOM 1467 C C . GLU A 1 187 ? 14.226 6.236 -18.013 1.00 49.28 187 GLU A C 1
ATOM 1469 O O . GLU A 1 187 ? 14.465 5.542 -17.015 1.00 49.28 187 GLU A O 1
ATOM 1474 N N . VAL A 1 188 ? 14.661 5.907 -19.225 1.00 53.19 188 VAL A N 1
ATOM 1475 C CA . VAL A 1 188 ? 15.531 4.795 -19.584 1.00 53.19 188 VAL A CA 1
ATOM 1476 C C . VAL A 1 188 ? 16.966 5.319 -19.495 1.00 53.19 188 VAL A C 1
ATOM 1478 O O . VAL A 1 188 ? 17.465 5.972 -20.407 1.00 53.19 188 VAL A O 1
ATOM 1481 N N . ASP A 1 189 ? 17.631 5.048 -18.368 1.00 51.00 189 ASP A N 1
ATOM 1482 C CA . ASP A 1 189 ? 19.054 5.375 -18.198 1.00 51.00 189 ASP A CA 1
ATOM 1483 C C . ASP A 1 189 ? 19.892 4.504 -19.152 1.00 51.00 189 ASP A C 1
ATOM 1485 O O . ASP A 1 189 ? 19.842 3.269 -19.077 1.00 51.00 189 ASP A O 1
ATOM 1489 N N . LEU A 1 190 ? 20.585 5.145 -20.095 1.00 52.94 190 LEU A N 1
ATOM 1490 C CA . LEU A 1 190 ? 21.436 4.509 -21.110 1.00 52.94 190 LEU A CA 1
ATOM 1491 C C . LEU A 1 190 ? 22.921 4.825 -20.886 1.00 52.94 190 LEU A C 1
ATOM 1493 O O . LEU A 1 190 ? 23.748 4.461 -21.720 1.00 52.94 190 LEU A O 1
ATOM 1497 N N . SER A 1 191 ? 23.274 5.466 -19.764 1.00 50.06 191 SER A N 1
ATOM 1498 C CA . SER A 1 191 ? 24.658 5.838 -19.443 1.00 50.06 191 SER A CA 1
ATOM 1499 C C . SER A 1 191 ? 25.622 4.653 -19.455 1.00 50.06 191 SER A C 1
ATOM 1501 O O . SER A 1 191 ? 26.756 4.800 -19.893 1.00 50.06 191 SER A O 1
ATOM 1503 N N . ASP A 1 192 ? 25.154 3.472 -19.041 1.00 53.19 192 ASP A N 1
ATOM 1504 C CA . ASP A 1 192 ? 25.960 2.245 -18.962 1.00 53.19 192 ASP A CA 1
ATOM 1505 C C . ASP A 1 192 ? 26.367 1.696 -20.348 1.00 53.19 192 ASP A C 1
ATOM 1507 O O . ASP A 1 192 ? 27.218 0.818 -20.434 1.00 53.19 192 ASP A O 1
ATOM 1511 N N . PHE A 1 193 ? 25.762 2.198 -21.434 1.00 52.12 193 PHE A N 1
ATOM 1512 C CA . PHE A 1 193 ? 25.972 1.725 -22.810 1.00 52.12 193 PHE A CA 1
ATOM 1513 C C . PHE A 1 193 ? 26.582 2.801 -23.727 1.00 52.12 193 PHE A C 1
ATOM 1515 O O . PHE A 1 193 ? 26.631 2.627 -24.943 1.00 52.12 193 PHE A O 1
ATOM 1522 N N . GLN A 1 194 ? 27.057 3.918 -23.157 1.00 49.78 194 GLN A N 1
ATOM 1523 C CA . GLN A 1 194 ? 27.791 4.961 -23.888 1.00 49.78 194 GLN A CA 1
ATOM 1524 C C . GLN A 1 194 ? 29.234 4.561 -24.241 1.00 49.78 194 GLN A C 1
ATOM 1526 O O . GLN A 1 194 ? 29.866 5.248 -25.039 1.00 49.78 194 GLN A O 1
ATOM 1531 N N . ASP A 1 195 ? 29.766 3.477 -23.669 1.00 42.88 195 ASP A N 1
ATOM 1532 C CA . ASP A 1 195 ? 31.187 3.112 -23.756 1.00 42.88 195 ASP A CA 1
ATOM 1533 C C . ASP A 1 195 ? 31.595 2.388 -25.058 1.00 42.88 195 ASP A C 1
ATOM 1535 O O . ASP A 1 195 ? 32.589 1.666 -25.081 1.00 42.88 195 ASP A O 1
ATOM 1539 N N . ALA A 1 196 ? 30.897 2.610 -26.176 1.00 40.97 196 ALA A N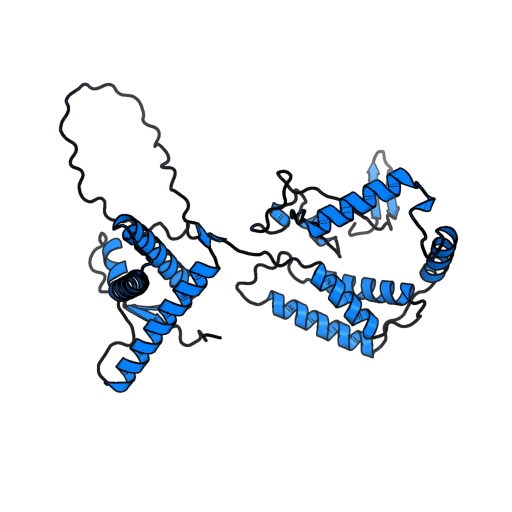 1
ATOM 1540 C CA . ALA A 1 196 ? 31.506 2.348 -27.480 1.00 40.97 196 ALA A CA 1
ATOM 1541 C C . ALA A 1 196 ? 32.464 3.518 -27.791 1.00 40.97 196 ALA A C 1
ATOM 1543 O O . ALA A 1 196 ? 31.981 4.635 -27.999 1.00 40.97 196 ALA A O 1
ATOM 1544 N N . PRO A 1 197 ? 33.799 3.323 -27.808 1.00 34.16 197 PRO A N 1
ATOM 1545 C CA . PRO A 1 197 ? 34.730 4.398 -28.130 1.00 34.16 197 PRO A CA 1
ATOM 1546 C C . PRO A 1 197 ? 34.475 4.813 -29.581 1.00 34.16 197 PRO A C 1
ATOM 1548 O O . PRO A 1 197 ? 34.674 4.012 -30.492 1.00 34.16 197 PRO A O 1
ATOM 1551 N N . LEU A 1 198 ? 33.973 6.029 -29.793 1.00 36.22 198 LEU A N 1
ATOM 1552 C CA . LEU A 1 198 ? 33.868 6.625 -31.122 1.00 36.22 198 LEU A CA 1
ATOM 1553 C C . LEU A 1 198 ? 35.161 7.371 -31.436 1.00 36.22 198 LEU A C 1
ATOM 1555 O O . LEU A 1 198 ? 35.711 8.058 -30.574 1.00 36.22 198 LEU A O 1
ATOM 1559 N N . ASP A 1 199 ? 35.603 7.190 -32.676 1.00 34.91 199 ASP A N 1
ATOM 1560 C CA . ASP A 1 199 ? 36.845 7.673 -33.259 1.00 34.91 199 ASP A CA 1
ATOM 1561 C C . ASP A 1 199 ? 37.141 9.142 -32.932 1.00 34.91 199 ASP A C 1
ATOM 1563 O O . ASP A 1 199 ? 36.326 10.047 -33.130 1.00 34.91 199 ASP A O 1
ATOM 1567 N N . HIS A 1 200 ? 38.355 9.352 -32.434 1.00 35.72 200 HIS A N 1
ATOM 1568 C CA . HIS A 1 200 ? 38.994 10.649 -32.296 1.00 35.72 200 HIS A CA 1
ATOM 1569 C C . HIS A 1 200 ? 39.626 10.988 -33.654 1.00 35.72 200 HIS A C 1
ATOM 1571 O O . HIS A 1 200 ? 40.833 10.845 -33.813 1.00 35.72 200 HIS A O 1
ATOM 1577 N N . ASP A 1 201 ? 38.823 11.385 -34.643 1.00 32.06 201 ASP A N 1
ATOM 1578 C CA . ASP A 1 201 ? 39.358 11.855 -35.927 1.00 32.06 201 ASP A CA 1
ATOM 1579 C C . ASP A 1 201 ? 39.355 13.392 -36.001 1.00 32.06 201 ASP A C 1
ATOM 1581 O O . ASP A 1 201 ? 38.315 14.048 -35.932 1.00 32.06 201 ASP A O 1
ATOM 1585 N N . ASP A 1 202 ? 40.581 13.902 -36.147 1.00 35.59 202 ASP A N 1
ATOM 1586 C CA . ASP A 1 202 ? 41.015 15.170 -36.738 1.00 35.59 202 ASP A CA 1
ATOM 1587 C C . ASP A 1 202 ? 40.610 16.507 -36.090 1.00 35.59 202 ASP A C 1
ATOM 1589 O O . ASP A 1 202 ? 39.852 17.298 -36.644 1.00 35.59 202 ASP A O 1
ATOM 1593 N N . GLU A 1 203 ? 41.322 16.868 -35.018 1.00 30.41 203 GLU A N 1
ATOM 1594 C CA . GLU A 1 203 ? 41.853 18.233 -34.894 1.00 30.41 203 GLU A CA 1
ATOM 1595 C C . GLU A 1 203 ? 43.368 18.158 -34.655 1.00 30.41 203 GLU A C 1
ATOM 1597 O O . GLU A 1 203 ? 43.845 17.807 -33.576 1.00 30.41 203 GLU A O 1
ATOM 1602 N N . GLN A 1 204 ? 44.148 18.462 -35.696 1.00 29.42 204 GLN A N 1
ATOM 1603 C CA . GLN A 1 204 ? 45.587 18.688 -35.566 1.00 29.42 204 GLN A CA 1
ATOM 1604 C C . GLN A 1 204 ? 45.819 19.897 -34.644 1.00 29.42 204 GLN A C 1
ATOM 1606 O O . GLN A 1 204 ? 45.311 20.981 -34.946 1.00 29.42 204 GLN A O 1
ATOM 1611 N N . PRO A 1 205 ? 46.612 19.785 -33.563 1.00 33.69 205 PRO A N 1
ATOM 1612 C CA . PRO A 1 205 ? 46.958 20.952 -32.778 1.00 33.69 205 PRO A CA 1
ATOM 1613 C C . PRO A 1 205 ? 47.999 21.767 -33.549 1.00 33.69 205 PRO A C 1
ATOM 1615 O O . PRO A 1 205 ? 49.112 21.317 -33.829 1.00 33.69 205 PRO A O 1
ATOM 1618 N N . VAL A 1 206 ? 47.613 22.989 -33.904 1.00 31.39 206 VAL A N 1
ATOM 1619 C CA . VAL A 1 206 ? 48.507 24.023 -34.421 1.00 31.39 206 VAL A CA 1
ATOM 1620 C C . VAL A 1 206 ? 49.606 24.271 -33.382 1.00 31.39 206 VAL A C 1
ATOM 1622 O O . VAL A 1 206 ? 49.319 24.590 -32.230 1.00 31.39 206 VAL A O 1
ATOM 1625 N N . GLN A 1 207 ? 50.867 24.111 -33.792 1.00 32.56 207 GLN A N 1
ATOM 1626 C CA . GLN A 1 207 ? 52.047 24.444 -32.992 1.00 32.56 207 GLN A CA 1
ATOM 1627 C C . GLN A 1 207 ? 52.005 25.916 -32.557 1.00 32.56 207 GLN A C 1
ATOM 1629 O O . GLN A 1 207 ? 52.124 26.822 -33.383 1.00 32.56 207 GLN A O 1
ATOM 1634 N N . GLY A 1 208 ? 51.871 26.134 -31.250 1.00 29.27 208 GLY A N 1
ATOM 1635 C CA . GLY A 1 208 ? 52.086 27.406 -30.571 1.00 29.27 208 GLY A CA 1
ATOM 1636 C C . GLY A 1 208 ? 53.077 27.199 -29.429 1.00 29.27 208 GLY A C 1
ATOM 1637 O O . GLY A 1 208 ? 52.796 26.482 -28.477 1.00 29.27 208 GLY A O 1
ATOM 1638 N N . ASP A 1 209 ? 54.253 27.785 -29.592 1.00 29.86 209 ASP A N 1
ATOM 1639 C CA . ASP A 1 209 ? 55.440 27.723 -28.739 1.00 29.86 209 ASP A CA 1
ATOM 1640 C C . ASP A 1 209 ? 55.211 28.384 -27.358 1.00 29.86 209 ASP A C 1
ATOM 1642 O O . ASP A 1 209 ? 54.699 29.502 -27.333 1.00 29.86 209 ASP A O 1
ATOM 1646 N N . ALA A 1 210 ? 55.584 27.723 -26.242 1.00 29.12 210 ALA A N 1
ATOM 1647 C CA . ALA A 1 210 ? 56.047 28.341 -24.976 1.00 29.12 210 ALA A CA 1
ATOM 1648 C C . ALA A 1 210 ? 56.211 27.340 -23.796 1.00 29.12 210 ALA A C 1
ATOM 1650 O O . ALA A 1 210 ? 55.241 26.914 -23.180 1.00 29.12 210 ALA A O 1
ATOM 1651 N N . THR A 1 211 ? 57.476 27.107 -23.416 1.00 29.08 211 THR A N 1
ATOM 1652 C CA . THR A 1 211 ? 58.037 26.926 -22.048 1.00 29.08 211 THR A CA 1
ATOM 1653 C C . THR A 1 211 ? 57.506 25.865 -21.061 1.00 29.08 211 THR A C 1
ATOM 1655 O O . THR A 1 211 ? 56.380 25.902 -20.583 1.00 29.08 211 THR A O 1
ATOM 1658 N N . GLN A 1 212 ? 58.450 25.015 -20.632 1.00 33.38 212 GLN A N 1
ATOM 1659 C CA . GLN A 1 212 ? 58.411 24.082 -19.497 1.00 33.38 212 GLN A CA 1
ATOM 1660 C C . GLN A 1 212 ? 58.136 24.762 -18.143 1.00 33.38 212 GLN A C 1
ATOM 1662 O O . GLN A 1 212 ? 58.820 25.727 -17.798 1.00 33.38 212 GLN A O 1
ATOM 1667 N N . GLN A 1 213 ? 57.268 24.152 -17.328 1.00 30.77 213 GLN A N 1
ATOM 1668 C CA . GLN A 1 213 ? 57.443 24.047 -15.873 1.00 30.77 213 GLN A CA 1
ATOM 1669 C C . GLN A 1 213 ? 56.628 22.871 -15.305 1.00 30.77 213 GLN A C 1
ATOM 1671 O O . GLN A 1 213 ? 55.422 22.784 -15.510 1.00 30.77 213 GLN A O 1
ATOM 1676 N N . ASP A 1 214 ? 57.337 21.974 -14.615 1.00 30.33 214 ASP A N 1
ATOM 1677 C CA . ASP A 1 214 ? 56.863 20.741 -13.978 1.00 30.33 214 ASP A CA 1
ATOM 1678 C C . ASP A 1 214 ? 55.913 20.983 -12.788 1.00 30.33 214 ASP A C 1
ATOM 1680 O O . ASP A 1 214 ? 56.217 21.758 -11.877 1.00 30.33 214 ASP A O 1
ATOM 1684 N N . GLY A 1 215 ? 54.823 20.211 -12.736 1.00 28.22 215 GLY A N 1
ATOM 1685 C CA . GLY A 1 215 ? 53.964 19.981 -11.568 1.00 28.22 215 GLY A CA 1
ATOM 1686 C C . GLY A 1 215 ? 53.145 18.693 -11.774 1.00 28.22 215 GLY A C 1
ATOM 1687 O O . GLY A 1 215 ? 52.843 18.373 -12.921 1.00 28.22 215 GLY A O 1
ATOM 1688 N N . PRO A 1 216 ? 52.834 17.898 -10.730 1.00 34.00 216 PRO A N 1
ATOM 1689 C CA . PRO A 1 216 ? 52.209 16.589 -10.913 1.00 34.00 216 PRO A CA 1
ATOM 1690 C C . PRO A 1 216 ? 50.718 16.744 -11.243 1.00 34.00 216 PRO A C 1
ATOM 1692 O O . PRO A 1 216 ? 49.936 17.154 -10.388 1.00 34.00 216 PRO A O 1
ATOM 1695 N N . ASP A 1 217 ? 50.342 16.407 -12.476 1.00 30.09 217 ASP A N 1
ATOM 1696 C CA . ASP A 1 217 ? 48.953 16.367 -12.938 1.00 30.09 217 ASP A CA 1
ATOM 1697 C C . ASP A 1 217 ? 48.174 15.231 -12.249 1.00 30.09 217 ASP A C 1
ATOM 1699 O O . ASP A 1 217 ? 48.438 14.042 -12.449 1.00 30.09 217 ASP A O 1
ATOM 1703 N N . GLU A 1 218 ? 47.177 15.607 -11.449 1.00 29.14 218 GLU A N 1
ATOM 1704 C CA . GLU A 1 218 ? 46.037 14.748 -11.133 1.00 29.14 218 GLU A CA 1
ATOM 1705 C C . GLU A 1 218 ? 45.173 14.591 -12.401 1.00 29.14 218 GLU A C 1
ATOM 1707 O O . GLU A 1 218 ? 44.943 15.578 -13.106 1.00 29.14 218 GLU A O 1
ATOM 1712 N N . PRO A 1 219 ? 44.662 13.390 -12.731 1.00 30.30 219 PRO A N 1
ATOM 1713 C CA . PRO A 1 219 ? 43.833 13.226 -13.916 1.00 30.30 219 PRO A CA 1
ATOM 1714 C C . PRO A 1 219 ? 42.495 13.949 -13.715 1.00 30.30 219 PRO A C 1
ATOM 1716 O O . PRO A 1 219 ? 41.689 13.568 -12.866 1.00 30.30 219 PRO A O 1
ATOM 1719 N N . ALA A 1 220 ? 42.249 14.987 -14.515 1.00 27.30 220 ALA A N 1
ATOM 1720 C CA . ALA A 1 220 ? 40.963 15.665 -14.578 1.00 27.30 220 ALA A CA 1
ATOM 1721 C C . ALA A 1 220 ? 39.861 14.674 -15.005 1.00 27.30 220 ALA A C 1
ATOM 1723 O O . ALA A 1 220 ? 39.859 14.169 -16.129 1.00 27.30 220 ALA A O 1
ATOM 1724 N N . GLU A 1 221 ? 38.914 14.389 -14.106 1.00 30.52 221 GLU A N 1
ATOM 1725 C CA . GLU A 1 221 ? 37.722 13.596 -14.411 1.00 30.52 221 GLU A CA 1
ATOM 1726 C C . GLU A 1 221 ? 36.871 14.313 -15.471 1.00 30.52 221 GLU A C 1
ATOM 1728 O O . GLU A 1 221 ? 36.269 15.362 -15.232 1.00 30.52 221 GLU A O 1
ATOM 1733 N N . VAL A 1 222 ? 36.800 13.728 -16.667 1.00 31.69 222 VAL A N 1
ATOM 1734 C CA . VAL A 1 222 ? 35.895 14.173 -17.728 1.00 31.69 222 VAL A CA 1
ATOM 1735 C C . VAL A 1 222 ? 34.457 13.896 -17.281 1.00 31.69 222 VAL A C 1
ATOM 1737 O O . VAL A 1 222 ? 34.026 12.745 -17.207 1.00 31.69 222 VAL A O 1
ATOM 1740 N N . ILE A 1 223 ? 33.693 14.953 -16.999 1.00 30.89 223 ILE A N 1
ATOM 1741 C CA . ILE A 1 223 ? 32.259 14.877 -16.691 1.00 30.89 223 ILE A CA 1
ATOM 1742 C C . ILE A 1 223 ? 31.518 14.398 -17.955 1.00 30.89 223 ILE A C 1
ATOM 1744 O O . ILE A 1 223 ? 31.153 15.194 -18.822 1.00 30.89 223 ILE A O 1
ATOM 1748 N N . LYS A 1 224 ? 31.314 13.080 -18.093 1.00 38.41 224 LYS A N 1
ATOM 1749 C CA . LYS A 1 224 ? 30.533 12.478 -19.188 1.00 38.41 224 LYS A CA 1
ATOM 1750 C C . LYS A 1 224 ? 29.063 12.917 -19.072 1.00 38.41 224 LYS A C 1
ATOM 1752 O O . LYS A 1 224 ? 28.421 12.707 -18.043 1.00 38.41 224 LYS A O 1
ATOM 1757 N N . LYS A 1 225 ? 28.515 13.535 -20.127 1.00 42.16 225 LYS A N 1
ATOM 1758 C CA . LYS A 1 225 ? 27.093 13.921 -20.199 1.00 42.16 225 LYS A CA 1
ATOM 1759 C C . LYS A 1 225 ? 26.211 12.667 -20.193 1.00 42.16 225 LYS A C 1
ATOM 1761 O O . LYS A 1 225 ? 26.271 11.850 -21.110 1.00 42.16 225 LYS A O 1
ATOM 1766 N N . LYS A 1 226 ? 25.378 12.547 -19.160 1.00 43.94 226 LYS A N 1
ATOM 1767 C CA . LYS A 1 226 ? 24.432 11.446 -18.957 1.00 43.94 226 LYS A CA 1
ATOM 1768 C C . LYS A 1 226 ? 23.368 11.432 -20.066 1.00 43.94 226 LYS A C 1
ATOM 1770 O O . LYS A 1 226 ? 22.597 12.382 -20.166 1.00 43.94 226 LYS A O 1
ATOM 1775 N N . LEU A 1 227 ? 23.314 10.373 -20.880 1.00 54.94 227 LEU A N 1
ATOM 1776 C CA . LEU A 1 227 ? 22.256 10.190 -21.882 1.00 54.94 227 LEU A CA 1
ATOM 1777 C C . LEU A 1 227 ? 21.044 9.511 -21.236 1.00 54.94 227 LEU A C 1
ATOM 1779 O O . LEU A 1 227 ? 21.090 8.332 -20.881 1.00 54.94 227 LEU A O 1
ATOM 1783 N N . VAL A 1 228 ? 19.969 10.277 -21.076 1.00 52.69 228 VAL A N 1
ATOM 1784 C CA . VAL A 1 228 ? 18.691 9.819 -20.527 1.00 52.69 228 VAL A CA 1
ATOM 1785 C C . VAL A 1 228 ? 17.640 9.950 -21.623 1.00 52.69 228 VAL A C 1
ATOM 1787 O O . VAL A 1 228 ? 17.452 11.041 -22.155 1.00 52.69 228 VAL A O 1
ATOM 1790 N N . ILE A 1 229 ? 16.980 8.845 -21.977 1.00 66.25 229 ILE A N 1
ATOM 1791 C CA . ILE A 1 229 ? 15.939 8.810 -23.018 1.00 66.25 229 ILE A CA 1
ATOM 1792 C C . ILE A 1 229 ? 14.593 8.461 -22.377 1.00 66.25 229 ILE A C 1
ATOM 1794 O O . ILE A 1 229 ? 14.541 7.736 -21.382 1.00 66.25 229 ILE A O 1
ATOM 1798 N N . THR A 1 230 ? 13.496 8.977 -22.932 1.00 68.19 230 THR A N 1
ATOM 1799 C CA . THR A 1 230 ? 12.146 8.666 -22.448 1.00 68.19 230 THR A CA 1
ATOM 1800 C C . THR A 1 230 ? 11.739 7.224 -22.774 1.00 68.19 230 THR A C 1
ATOM 1802 O O . THR A 1 230 ? 12.078 6.691 -23.834 1.00 68.19 230 THR A O 1
ATOM 1805 N N . GLU A 1 231 ? 10.985 6.573 -21.882 1.00 62.09 231 GLU A N 1
ATOM 1806 C CA . GLU A 1 231 ? 10.512 5.190 -22.088 1.00 62.09 231 GLU A CA 1
ATOM 1807 C C . GLU A 1 231 ? 9.642 5.052 -23.351 1.00 62.09 231 GLU A C 1
ATOM 1809 O O . GLU A 1 231 ? 9.780 4.081 -24.094 1.00 62.09 231 GLU A O 1
ATOM 1814 N N . GLU A 1 232 ? 8.826 6.060 -23.669 1.00 66.25 232 GLU A N 1
ATOM 1815 C CA . GLU A 1 232 ? 8.023 6.081 -24.899 1.00 66.25 232 GLU A CA 1
ATOM 1816 C C . GLU A 1 232 ? 8.883 6.106 -26.168 1.00 66.25 232 GLU A C 1
ATOM 1818 O O . GLU A 1 232 ? 8.571 5.426 -27.148 1.00 66.25 232 GLU A O 1
ATOM 1823 N N . HIS A 1 233 ? 9.977 6.876 -26.162 1.00 71.00 233 HIS A N 1
ATOM 1824 C CA . HIS A 1 233 ? 10.907 6.916 -27.287 1.00 71.00 233 HIS A CA 1
ATOM 1825 C C . HIS A 1 233 ? 11.644 5.578 -27.415 1.00 71.00 233 HIS A C 1
ATOM 1827 O O . HIS A 1 233 ? 11.728 5.028 -28.510 1.00 71.00 233 HIS A O 1
ATOM 1833 N N . PHE A 1 234 ? 12.087 4.995 -26.296 1.00 72.25 234 PHE A N 1
ATOM 1834 C CA . PHE A 1 234 ? 12.718 3.674 -26.278 1.00 72.25 234 PHE A CA 1
ATOM 1835 C C . PHE A 1 234 ? 11.801 2.576 -26.844 1.00 72.25 234 PHE A C 1
ATOM 1837 O O . PHE A 1 234 ? 12.232 1.791 -27.692 1.00 72.25 234 PHE A O 1
ATOM 1844 N N . GLN A 1 235 ? 10.528 2.539 -26.436 1.00 72.56 235 GLN A N 1
ATOM 1845 C CA . GLN A 1 235 ? 9.556 1.568 -26.947 1.00 72.56 235 GLN A CA 1
ATOM 1846 C C . GLN A 1 235 ? 9.266 1.780 -28.437 1.00 72.56 235 GLN A C 1
ATOM 1848 O O . GLN A 1 235 ? 9.258 0.812 -29.197 1.00 72.56 235 GLN A O 1
ATOM 1853 N N . ARG A 1 236 ? 9.098 3.034 -28.877 1.00 77.69 236 ARG A N 1
ATOM 1854 C CA . ARG A 1 236 ? 8.859 3.372 -30.289 1.00 77.69 236 ARG A CA 1
ATOM 1855 C C . ARG A 1 236 ? 10.015 2.930 -31.185 1.00 77.69 236 ARG A C 1
ATOM 1857 O O . ARG A 1 236 ? 9.779 2.287 -32.207 1.00 77.69 236 ARG A O 1
ATOM 1864 N N . VAL A 1 237 ? 11.252 3.237 -30.785 1.00 79.38 237 VAL A N 1
ATOM 1865 C CA . VAL A 1 237 ? 12.465 2.818 -31.504 1.00 79.38 237 VAL A CA 1
ATOM 1866 C C . VAL A 1 237 ? 12.547 1.290 -31.532 1.00 79.38 237 VAL A C 1
ATOM 1868 O O . VAL A 1 237 ? 12.722 0.703 -32.596 1.00 79.38 237 VAL A O 1
ATOM 1871 N N . THR A 1 238 ? 12.349 0.628 -30.389 1.00 76.94 238 THR A N 1
ATOM 1872 C CA . THR A 1 238 ? 12.411 -0.840 -30.284 1.00 76.94 238 THR A CA 1
ATOM 1873 C C . THR A 1 238 ? 11.397 -1.520 -31.203 1.00 76.94 238 THR A C 1
ATOM 1875 O O . THR A 1 238 ? 11.759 -2.423 -31.956 1.00 76.94 238 THR A O 1
ATOM 1878 N N . GLN A 1 239 ? 10.141 -1.065 -31.203 1.00 78.88 239 GLN A N 1
ATOM 1879 C CA . GLN A 1 239 ? 9.097 -1.603 -32.078 1.00 78.88 239 GLN A CA 1
ATOM 1880 C C . GLN A 1 239 ? 9.448 -1.427 -33.559 1.00 78.88 239 GLN A C 1
ATOM 1882 O O . GLN A 1 239 ? 9.307 -2.374 -34.333 1.00 78.88 239 GLN A O 1
ATOM 1887 N N . ALA A 1 240 ? 9.954 -0.254 -33.951 1.00 79.81 240 ALA A N 1
ATOM 1888 C CA . ALA A 1 240 ? 10.368 0.009 -35.327 1.00 79.81 240 ALA A CA 1
ATOM 1889 C C . ALA A 1 240 ? 11.529 -0.901 -35.769 1.00 79.81 240 ALA A C 1
ATOM 1891 O O . ALA A 1 240 ? 11.471 -1.491 -36.851 1.00 79.81 240 ALA A O 1
ATOM 1892 N N . LEU A 1 241 ? 12.549 -1.070 -34.918 1.00 80.50 241 LEU A N 1
ATOM 1893 C CA . LEU A 1 241 ? 13.703 -1.933 -35.193 1.00 80.50 241 LEU A CA 1
ATOM 1894 C C . LEU A 1 241 ? 13.295 -3.408 -35.321 1.00 80.50 241 LEU A C 1
ATOM 1896 O O . LEU A 1 241 ? 13.679 -4.075 -36.283 1.00 80.50 241 LEU A O 1
ATOM 1900 N N . VAL A 1 242 ? 12.476 -3.919 -34.395 1.00 79.12 242 VAL A N 1
ATOM 1901 C CA . VAL A 1 242 ? 12.003 -5.313 -34.440 1.00 79.12 242 VAL A CA 1
ATOM 1902 C C . VAL A 1 242 ? 11.098 -5.549 -35.650 1.00 79.12 242 VAL A C 1
ATOM 1904 O O . VAL A 1 242 ? 11.230 -6.572 -36.324 1.00 79.12 242 VAL A O 1
ATOM 1907 N N . MET A 1 243 ? 10.198 -4.610 -35.963 1.00 80.50 243 MET A N 1
ATOM 1908 C CA . MET A 1 243 ? 9.326 -4.702 -37.137 1.00 80.50 243 MET A CA 1
ATOM 1909 C C . MET A 1 243 ? 10.145 -4.794 -38.429 1.00 80.50 243 MET A C 1
ATOM 1911 O O . MET A 1 243 ? 9.854 -5.640 -39.276 1.00 80.50 243 MET A O 1
ATOM 1915 N N . ARG A 1 244 ? 11.199 -3.980 -38.563 1.00 81.12 244 ARG A N 1
ATOM 1916 C CA . ARG A 1 244 ? 12.089 -4.010 -39.729 1.00 81.12 244 ARG A CA 1
ATOM 1917 C C . ARG A 1 244 ? 12.838 -5.330 -39.862 1.00 81.12 244 ARG A C 1
ATOM 1919 O O . ARG A 1 244 ? 12.887 -5.885 -40.958 1.00 81.12 244 ARG A O 1
ATOM 1926 N N . LEU A 1 245 ? 13.390 -5.840 -38.763 1.00 76.81 245 LEU A N 1
ATOM 1927 C CA . LEU A 1 245 ? 14.121 -7.107 -38.766 1.00 76.81 245 LEU A CA 1
ATOM 1928 C C . LEU A 1 245 ? 13.210 -8.288 -39.128 1.00 76.81 245 LEU A C 1
ATOM 1930 O O . LEU A 1 245 ? 13.587 -9.107 -39.960 1.00 76.81 245 LEU A O 1
ATOM 1934 N N . ARG A 1 246 ? 11.974 -8.331 -38.609 1.00 76.69 246 ARG A N 1
ATOM 1935 C CA . ARG A 1 246 ? 10.988 -9.360 -38.990 1.00 76.69 246 ARG A CA 1
ATOM 1936 C C . ARG A 1 246 ? 10.590 -9.289 -40.462 1.00 76.69 246 ARG A C 1
ATOM 1938 O O . ARG A 1 246 ? 10.490 -10.325 -41.111 1.00 76.69 246 ARG A O 1
ATOM 1945 N N . GLN A 1 247 ? 10.387 -8.087 -41.005 1.00 78.75 247 GLN A N 1
ATOM 1946 C CA . GLN A 1 247 ? 10.096 -7.913 -42.434 1.00 78.75 247 GLN A CA 1
ATOM 1947 C C . GLN A 1 247 ? 11.239 -8.426 -43.316 1.00 78.75 247 GLN A C 1
ATOM 1949 O O . GLN A 1 247 ? 10.986 -9.064 -44.335 1.00 78.75 247 GLN A O 1
ATOM 1954 N N . HIS A 1 248 ? 12.485 -8.171 -42.911 1.00 74.56 248 HIS A N 1
ATOM 1955 C CA . HIS A 1 248 ? 13.668 -8.660 -43.613 1.00 74.56 248 HIS A CA 1
ATOM 1956 C C . HIS A 1 248 ? 13.808 -10.190 -43.507 1.00 74.56 248 HIS A C 1
ATOM 1958 O O . HIS A 1 248 ? 14.096 -10.857 -44.496 1.00 74.56 248 HIS A O 1
ATOM 1964 N N . GLU A 1 249 ? 13.531 -10.785 -42.342 1.00 73.19 249 GLU A N 1
ATOM 1965 C CA . GLU A 1 249 ? 13.480 -12.247 -42.195 1.00 73.19 249 GLU A CA 1
ATOM 1966 C C . GLU A 1 249 ? 12.396 -12.888 -43.082 1.00 73.19 249 GLU A C 1
ATOM 1968 O O . GLU A 1 249 ? 12.618 -13.949 -43.669 1.00 73.19 249 GLU A O 1
ATOM 1973 N N . GLU A 1 250 ? 11.221 -12.261 -43.207 1.00 69.25 250 GLU A N 1
ATOM 1974 C CA . GLU A 1 250 ? 10.142 -12.741 -44.077 1.00 69.25 250 GLU A CA 1
ATOM 1975 C C . GLU A 1 250 ? 10.461 -12.609 -45.571 1.00 69.25 250 GLU A C 1
ATOM 1977 O O . GLU A 1 250 ? 10.090 -13.503 -46.337 1.00 69.25 250 GLU A O 1
ATOM 1982 N N . SER A 1 251 ? 11.146 -11.542 -46.004 1.00 69.00 251 SER A N 1
ATOM 1983 C CA . SER A 1 251 ? 11.581 -11.410 -47.403 1.00 69.00 251 SER A CA 1
ATOM 1984 C C . SER A 1 251 ? 12.641 -12.451 -47.749 1.00 69.00 251 SER A C 1
ATOM 1986 O O . SER A 1 251 ? 12.515 -13.151 -48.750 1.00 69.00 251 SER A O 1
ATOM 1988 N N . VAL A 1 252 ? 13.619 -12.653 -46.863 1.00 68.44 252 VAL A N 1
ATOM 1989 C CA . VAL A 1 252 ? 14.678 -13.653 -47.054 1.00 68.44 252 VAL A CA 1
ATOM 1990 C C . VAL A 1 252 ? 14.109 -15.080 -47.089 1.00 68.44 252 VAL A C 1
ATOM 1992 O O . VAL A 1 252 ? 14.534 -15.895 -47.906 1.00 68.44 252 VAL A O 1
ATOM 1995 N N . LYS A 1 253 ? 13.076 -15.387 -46.288 1.00 62.91 253 LYS A N 1
ATOM 1996 C CA . LYS A 1 253 ? 12.367 -16.683 -46.352 1.00 62.91 253 LYS A CA 1
ATOM 1997 C C . LYS A 1 253 ? 11.616 -16.918 -47.668 1.00 62.91 253 LYS A C 1
ATOM 1999 O O . LYS A 1 253 ? 11.392 -18.077 -48.013 1.00 62.91 253 LYS A O 1
ATOM 2004 N N . LYS A 1 254 ? 11.193 -15.862 -48.373 1.00 60.84 254 LYS A N 1
ATOM 2005 C CA . LYS A 1 254 ? 10.491 -15.968 -49.666 1.00 60.84 254 LYS A CA 1
ATOM 2006 C C . LYS A 1 254 ? 11.449 -16.082 -50.849 1.00 60.84 254 LYS A C 1
ATOM 2008 O O . LYS A 1 254 ? 11.155 -16.845 -51.764 1.00 60.84 254 LYS A O 1
ATOM 2013 N N . ASP A 1 255 ? 12.570 -15.366 -50.804 1.00 59.22 255 ASP A N 1
ATOM 2014 C CA . ASP A 1 255 ? 13.521 -15.285 -51.920 1.00 59.22 255 ASP A CA 1
ATOM 2015 C C . ASP A 1 255 ? 14.588 -16.398 -51.893 1.00 59.22 255 ASP A C 1
ATO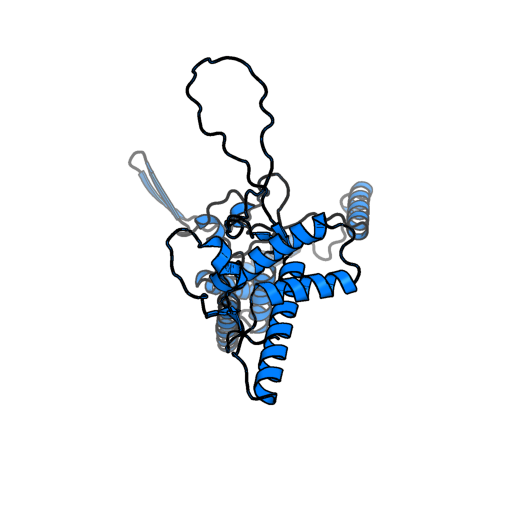M 2017 O O . ASP A 1 255 ? 15.227 -16.667 -52.907 1.00 59.22 255 ASP A O 1
ATOM 2021 N N . GLY A 1 256 ? 14.725 -17.123 -50.776 1.00 50.94 256 GLY A N 1
ATOM 2022 C CA . GLY A 1 256 ? 15.445 -18.401 -50.711 1.00 50.94 256 GLY A CA 1
ATOM 2023 C C . GLY A 1 256 ? 16.975 -18.317 -50.699 1.00 50.94 256 GLY A C 1
ATOM 2024 O O . GLY A 1 256 ? 17.615 -19.364 -50.623 1.00 50.94 256 GLY A O 1
ATOM 2025 N N . ASP A 1 257 ? 17.559 -17.117 -50.721 1.00 47.38 257 ASP A N 1
ATOM 2026 C CA . ASP A 1 257 ? 19.004 -16.906 -50.594 1.00 47.38 257 ASP A CA 1
ATOM 2027 C C . ASP A 1 257 ? 19.293 -15.656 -49.742 1.00 47.38 257 ASP A C 1
ATOM 2029 O O . ASP A 1 257 ? 19.025 -14.525 -50.149 1.00 47.38 257 ASP A O 1
ATOM 2033 N N . GLY A 1 258 ? 19.779 -15.858 -48.512 1.00 53.47 258 GLY A N 1
ATOM 2034 C CA . GLY A 1 258 ? 20.146 -14.775 -47.596 1.00 53.47 258 GLY A CA 1
ATOM 2035 C C . GLY A 1 258 ? 20.324 -15.216 -46.138 1.00 53.47 258 GLY A C 1
ATOM 2036 O O . GLY A 1 258 ? 19.689 -16.157 -45.664 1.00 53.47 258 GLY A O 1
ATOM 2037 N N . LEU A 1 259 ? 21.207 -14.525 -45.412 1.00 58.69 259 LEU A N 1
ATOM 2038 C CA . LEU A 1 259 ? 21.414 -14.710 -43.970 1.00 58.69 259 LEU A CA 1
ATOM 2039 C C . LEU A 1 259 ? 20.187 -14.208 -43.191 1.00 58.69 259 LEU A C 1
ATOM 2041 O O . LEU A 1 259 ? 19.604 -13.180 -43.531 1.00 58.69 259 LEU A O 1
ATOM 2045 N N . ALA A 1 260 ? 19.810 -14.911 -42.119 1.00 58.41 260 ALA A N 1
ATOM 2046 C CA . ALA A 1 260 ? 18.632 -14.616 -41.293 1.00 58.41 260 ALA A CA 1
ATOM 2047 C C . ALA A 1 260 ? 18.812 -13.398 -40.356 1.00 58.41 260 ALA A C 1
ATOM 2049 O O . ALA A 1 260 ? 18.374 -13.430 -39.211 1.00 58.41 260 ALA A O 1
ATOM 2050 N N . GLY A 1 261 ? 19.473 -12.336 -40.820 1.00 63.94 261 GLY A N 1
ATOM 2051 C CA . GLY A 1 261 ? 19.714 -11.122 -40.044 1.00 63.94 261 GLY A CA 1
ATOM 2052 C C . GLY A 1 261 ? 20.190 -9.951 -40.903 1.00 63.94 261 GLY A C 1
ATOM 2053 O O . GLY A 1 261 ? 20.574 -10.119 -42.061 1.00 63.94 261 GLY A O 1
ATOM 2054 N N . MET A 1 262 ? 20.145 -8.750 -40.330 1.00 73.56 262 MET A N 1
ATOM 2055 C CA . MET A 1 262 ? 20.547 -7.495 -40.977 1.00 73.56 262 MET A CA 1
ATOM 2056 C C . MET A 1 262 ? 21.784 -6.922 -40.279 1.00 73.56 262 MET A C 1
ATOM 2058 O O . MET A 1 262 ? 21.939 -7.090 -39.069 1.00 73.56 262 MET A O 1
ATOM 2062 N N . LYS A 1 263 ? 22.673 -6.239 -41.011 1.00 77.44 263 LYS A N 1
ATOM 2063 C CA . LYS A 1 263 ? 23.828 -5.570 -40.393 1.00 77.44 263 LYS A CA 1
ATOM 2064 C C . LYS A 1 263 ? 23.365 -4.424 -39.498 1.00 77.44 263 LYS A C 1
ATOM 2066 O O . LYS A 1 263 ? 22.464 -3.669 -39.865 1.00 77.44 263 LYS A O 1
ATOM 2071 N N . GLN A 1 264 ? 24.027 -4.260 -38.356 1.00 74.94 264 GLN A N 1
ATOM 2072 C CA . GLN A 1 264 ? 23.743 -3.194 -37.398 1.00 74.94 264 GLN A CA 1
ATOM 2073 C C . GLN A 1 264 ? 23.846 -1.803 -38.043 1.00 74.94 264 GLN A C 1
ATOM 2075 O O . GLN A 1 264 ? 22.959 -0.979 -37.834 1.00 74.94 264 GLN A O 1
ATOM 2080 N N . GLY A 1 265 ? 24.869 -1.556 -38.871 1.00 73.06 265 GLY A N 1
ATOM 2081 C CA . GLY A 1 265 ? 25.007 -0.299 -39.616 1.00 73.06 265 GLY A CA 1
ATOM 2082 C C . GLY A 1 265 ? 23.823 -0.010 -40.548 1.00 73.06 265 GLY A C 1
ATOM 2083 O O . GLY A 1 265 ? 23.255 1.078 -40.496 1.00 73.06 265 GLY A O 1
ATOM 2084 N N . ASP A 1 266 ? 23.387 -1.001 -41.330 1.00 77.50 266 ASP A N 1
ATOM 2085 C CA . ASP A 1 266 ? 22.286 -0.847 -42.295 1.00 77.50 266 ASP A CA 1
ATOM 2086 C C . ASP A 1 266 ? 20.936 -0.608 -41.596 1.00 77.50 266 ASP A C 1
ATOM 2088 O O . ASP A 1 266 ? 20.094 0.150 -42.082 1.00 77.50 266 ASP A O 1
ATOM 2092 N N . LEU A 1 267 ? 20.738 -1.226 -40.427 1.00 79.06 267 LEU A N 1
ATOM 2093 C CA . LEU A 1 267 ? 19.542 -1.038 -39.609 1.00 79.06 267 LEU A CA 1
ATOM 2094 C C . LEU A 1 267 ? 19.472 0.378 -39.012 1.00 79.06 267 LEU A C 1
ATOM 2096 O O . LEU A 1 267 ? 18.398 0.983 -38.993 1.00 79.06 267 LEU A O 1
ATOM 2100 N N . ILE A 1 268 ? 20.611 0.917 -38.560 1.00 79.38 268 ILE A N 1
ATOM 2101 C CA . ILE A 1 268 ? 20.710 2.294 -38.051 1.00 79.38 268 ILE A CA 1
ATOM 2102 C C . ILE A 1 268 ? 20.444 3.294 -39.181 1.00 79.38 268 ILE A C 1
ATOM 2104 O O . ILE A 1 268 ? 19.636 4.203 -38.999 1.00 79.38 268 ILE A O 1
ATOM 2108 N N . ILE A 1 269 ? 21.075 3.107 -40.346 1.00 81.12 269 ILE A N 1
ATOM 2109 C CA . ILE A 1 269 ? 20.883 3.973 -41.520 1.00 81.12 269 ILE A CA 1
ATOM 2110 C C . ILE A 1 269 ? 19.407 3.999 -41.922 1.00 81.12 269 ILE A C 1
ATOM 2112 O O . ILE A 1 269 ? 18.832 5.077 -42.049 1.00 81.12 269 ILE A O 1
ATOM 2116 N N . TRP A 1 270 ? 18.767 2.831 -42.029 1.00 83.44 270 TRP A N 1
ATOM 2117 C CA . TRP A 1 270 ? 17.347 2.743 -42.368 1.00 83.44 270 TRP A CA 1
ATOM 2118 C C . TRP A 1 270 ? 16.454 3.509 -41.383 1.00 83.44 270 TRP A C 1
ATOM 2120 O O . TRP A 1 270 ? 15.552 4.234 -41.807 1.00 83.44 270 TRP A O 1
ATOM 2130 N N . TYR A 1 271 ? 16.694 3.366 -40.075 1.00 80.38 271 TYR A N 1
ATOM 2131 C CA . TYR A 1 271 ? 15.877 4.045 -39.070 1.00 80.38 271 TYR A CA 1
ATOM 2132 C C . TYR A 1 271 ? 16.041 5.569 -39.157 1.00 80.38 271 TYR A C 1
ATOM 2134 O O . TYR A 1 271 ? 15.051 6.301 -39.146 1.00 80.38 271 TYR A O 1
ATOM 2142 N N . VAL A 1 272 ? 17.278 6.047 -39.317 1.00 80.25 272 VAL A N 1
ATOM 2143 C CA . VAL A 1 272 ? 17.582 7.475 -39.483 1.00 80.25 272 VAL A CA 1
ATOM 2144 C C . VAL A 1 272 ? 16.951 8.032 -40.761 1.00 80.25 272 VAL A C 1
ATOM 2146 O O . VAL A 1 272 ? 16.344 9.100 -40.721 1.00 80.25 272 VAL A O 1
ATOM 2149 N N . GLU A 1 273 ? 17.026 7.314 -41.883 1.00 79.38 273 GLU A N 1
ATOM 2150 C CA . GLU A 1 273 ? 16.377 7.709 -43.140 1.00 79.38 273 GLU A CA 1
ATOM 2151 C C . GLU A 1 273 ? 14.853 7.772 -43.005 1.00 79.38 273 GLU A C 1
ATOM 2153 O O . GLU A 1 273 ? 14.224 8.711 -43.497 1.00 79.38 273 GLU A O 1
ATOM 2158 N N . GLN A 1 274 ? 14.250 6.812 -42.299 1.00 79.31 274 GLN A N 1
ATOM 2159 C CA . GLN A 1 274 ? 12.810 6.792 -42.060 1.00 79.31 274 GLN A CA 1
ATOM 2160 C C . GLN A 1 274 ? 12.353 7.979 -41.203 1.00 79.31 274 GLN A C 1
ATOM 2162 O O . 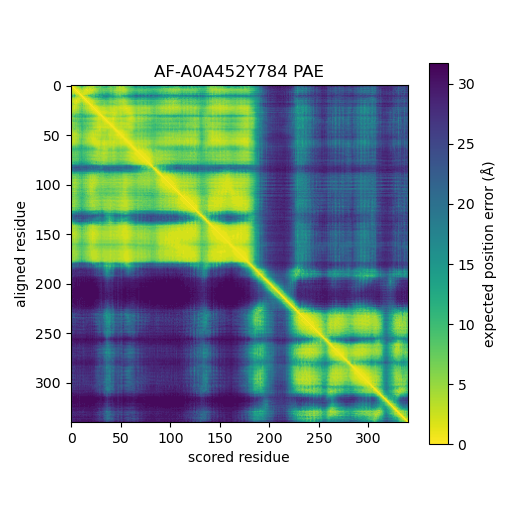GLN A 1 274 ? 11.332 8.594 -41.515 1.00 79.31 274 GLN A O 1
ATOM 2167 N N . GLN A 1 275 ? 13.094 8.319 -40.146 1.00 75.62 275 GLN A N 1
ATOM 2168 C CA . GLN A 1 275 ? 12.792 9.483 -39.308 1.00 75.62 275 GLN A CA 1
ATOM 2169 C C . GLN A 1 275 ? 13.045 10.801 -40.058 1.00 75.62 275 GLN A C 1
ATOM 2171 O O . GLN A 1 275 ? 12.239 11.729 -39.974 1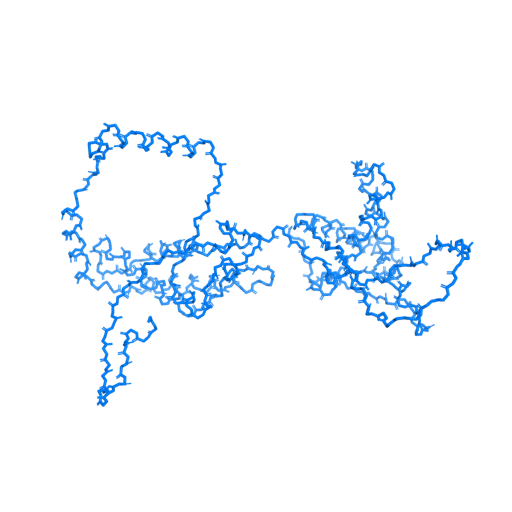.00 75.62 275 GLN A O 1
ATOM 2176 N N . ASN A 1 276 ? 14.091 10.866 -40.886 1.00 74.69 276 ASN A N 1
ATOM 2177 C CA . ASN A 1 276 ? 14.359 12.020 -41.744 1.00 74.69 276 ASN A CA 1
ATOM 2178 C C . ASN A 1 276 ? 13.234 12.240 -42.776 1.00 74.69 276 ASN A C 1
ATOM 2180 O O . ASN A 1 276 ? 12.789 13.365 -42.987 1.00 74.69 276 ASN A O 1
ATOM 2184 N N . ALA A 1 277 ? 12.691 11.164 -43.358 1.00 70.38 277 ALA A N 1
ATOM 2185 C CA . ALA A 1 277 ? 11.537 11.227 -44.259 1.00 70.38 277 ALA A CA 1
ATOM 2186 C C . ALA A 1 277 ? 10.244 11.698 -43.562 1.00 70.38 277 ALA A C 1
ATOM 2188 O O . ALA A 1 277 ? 9.358 12.249 -44.214 1.00 70.38 277 ALA A O 1
ATOM 2189 N N . GLN A 1 278 ? 10.141 11.512 -42.243 1.00 70.62 278 GLN A N 1
ATOM 2190 C CA . GLN A 1 278 ? 9.064 12.061 -41.410 1.00 70.62 278 GLN A CA 1
ATOM 2191 C C . GLN A 1 278 ? 9.318 13.518 -40.981 1.00 70.62 278 GLN A C 1
ATOM 2193 O O . GLN A 1 278 ? 8.486 14.100 -40.288 1.00 70.62 278 GLN A O 1
ATOM 2198 N N . GLY A 1 279 ? 10.430 14.124 -41.416 1.00 67.44 279 GLY A N 1
ATOM 2199 C CA . GLY A 1 279 ? 10.800 15.502 -41.093 1.00 67.44 279 GLY A CA 1
ATOM 2200 C C . GLY A 1 279 ? 11.328 15.681 -39.669 1.00 67.44 279 GLY A C 1
ATOM 2201 O O . GLY A 1 279 ? 11.235 16.780 -39.132 1.00 67.44 279 GLY A O 1
ATOM 2202 N N . ALA A 1 280 ? 11.842 14.616 -39.044 1.00 63.44 280 ALA A N 1
ATOM 2203 C CA . ALA A 1 280 ? 12.268 14.641 -37.645 1.00 63.44 280 ALA A CA 1
ATOM 2204 C C . ALA A 1 280 ? 13.597 15.380 -37.401 1.00 63.44 280 ALA A C 1
ATOM 2206 O O . ALA A 1 280 ? 13.863 15.754 -36.263 1.00 63.44 280 ALA A O 1
ATOM 2207 N N . TYR A 1 281 ? 14.417 15.598 -38.437 1.00 71.50 281 TYR A N 1
ATOM 2208 C CA . TYR A 1 281 ? 15.755 16.182 -38.296 1.00 71.50 281 TYR A CA 1
ATOM 2209 C C . TYR A 1 281 ? 15.915 17.430 -39.160 1.00 71.50 281 TYR A C 1
ATOM 2211 O O . TYR A 1 281 ? 15.593 17.434 -40.348 1.00 71.50 281 TYR A O 1
ATOM 2219 N N . SER A 1 282 ? 16.436 18.492 -38.551 1.00 65.56 282 SER A N 1
ATOM 2220 C CA . SER A 1 282 ? 16.677 19.785 -39.194 1.00 65.56 282 SER A CA 1
ATOM 2221 C C . SER A 1 282 ? 18.168 20.074 -39.401 1.00 65.56 282 SER A C 1
ATOM 2223 O O . SER A 1 282 ? 18.526 20.863 -40.277 1.00 65.56 282 SER A O 1
ATOM 2225 N N . SER A 1 283 ? 19.041 19.398 -38.642 1.00 76.00 283 SER A N 1
ATOM 2226 C CA . SER A 1 283 ? 20.496 19.581 -38.668 1.00 76.00 283 SER A CA 1
ATOM 2227 C C . SER A 1 283 ? 21.263 18.257 -38.755 1.00 76.00 283 SER A C 1
ATOM 2229 O O . SER A 1 283 ? 20.849 17.226 -38.227 1.00 76.00 283 SER A O 1
ATOM 2231 N N . THR A 1 284 ? 22.450 18.299 -39.367 1.00 70.75 284 THR A N 1
ATOM 2232 C CA . THR A 1 284 ? 23.411 17.182 -39.386 1.00 70.75 284 THR A CA 1
ATOM 2233 C C . THR A 1 284 ? 23.941 16.813 -37.998 1.00 70.75 284 THR A C 1
ATOM 2235 O O . THR A 1 284 ? 24.453 15.710 -37.816 1.00 70.75 284 THR A O 1
ATOM 2238 N N . GLU A 1 285 ? 23.848 17.716 -37.019 1.00 73.19 285 GLU A N 1
ATOM 2239 C CA . GLU A 1 285 ? 24.252 17.448 -35.632 1.00 73.19 285 GLU A CA 1
ATOM 2240 C C . GLU A 1 285 ? 23.214 16.596 -34.886 1.00 73.19 285 GLU A C 1
ATOM 2242 O O . GLU A 1 285 ? 23.594 15.633 -34.223 1.00 73.19 285 GLU A O 1
ATOM 2247 N N . GLU A 1 286 ? 21.918 16.856 -35.091 1.00 74.31 286 GLU A N 1
ATOM 2248 C CA . GLU A 1 286 ? 20.810 16.074 -34.509 1.00 74.31 286 GLU A CA 1
ATOM 2249 C C . GLU A 1 286 ? 20.859 14.613 -34.973 1.00 74.31 286 GLU A C 1
ATOM 2251 O O . GLU A 1 286 ? 20.702 13.686 -34.181 1.00 74.31 286 GLU A O 1
ATOM 2256 N N . VAL A 1 287 ? 21.195 14.394 -36.249 1.00 73.75 287 VAL A N 1
ATOM 2257 C CA . VAL A 1 287 ? 21.377 13.050 -36.815 1.00 73.75 287 VAL A CA 1
ATOM 2258 C C . VAL A 1 287 ? 22.507 12.289 -36.110 1.00 73.75 287 VAL A C 1
ATOM 2260 O O . VAL A 1 287 ? 22.384 11.092 -35.853 1.00 73.75 287 VAL A O 1
ATOM 2263 N N . LYS A 1 288 ? 23.612 12.961 -35.760 1.00 73.06 288 LYS A N 1
ATOM 2264 C CA . LYS A 1 288 ? 24.735 12.322 -35.053 1.00 73.06 288 LYS A CA 1
ATOM 2265 C C . LYS A 1 288 ? 24.370 11.950 -33.617 1.00 73.06 288 LYS A C 1
ATOM 2267 O O . LYS A 1 288 ? 24.815 10.906 -33.139 1.00 73.06 288 LYS A O 1
ATOM 2272 N N . GLU A 1 289 ? 23.598 12.785 -32.926 1.00 73.12 289 GLU A N 1
ATOM 2273 C CA . GLU A 1 289 ? 23.112 12.484 -31.574 1.00 73.12 289 GLU A CA 1
ATOM 2274 C C . GLU A 1 289 ? 22.136 11.305 -31.584 1.00 73.12 289 GLU A C 1
ATOM 2276 O O . GLU A 1 289 ? 22.284 10.377 -30.792 1.00 73.12 289 GLU A O 1
ATOM 2281 N N . GLU A 1 290 ? 21.229 11.263 -32.553 1.00 74.31 290 GLU A N 1
ATOM 2282 C CA . GLU A 1 290 ? 20.272 10.169 -32.724 1.00 74.31 290 GLU A CA 1
ATOM 2283 C C . GLU A 1 290 ? 20.952 8.846 -33.076 1.00 74.31 290 GLU A C 1
ATOM 2285 O O . GLU A 1 290 ? 20.634 7.813 -32.489 1.00 74.31 290 GLU A O 1
ATOM 2290 N N . VAL A 1 291 ? 21.974 8.861 -33.937 1.00 78.56 291 VAL A N 1
ATOM 2291 C CA . VAL A 1 291 ? 22.797 7.669 -34.199 1.00 78.56 291 VAL A CA 1
ATOM 2292 C C . VAL A 1 291 ? 23.458 7.157 -32.915 1.00 78.56 291 VAL A C 1
ATOM 2294 O O . VAL A 1 291 ? 23.485 5.945 -32.686 1.00 78.56 291 VAL A O 1
ATOM 2297 N N . LYS A 1 292 ? 23.959 8.047 -32.044 1.00 77.50 292 LYS A N 1
ATOM 2298 C CA . LYS A 1 292 ? 24.513 7.653 -30.735 1.00 77.50 292 LYS A CA 1
ATOM 2299 C C . LYS A 1 292 ? 23.436 7.055 -29.825 1.00 77.50 292 LYS A C 1
ATOM 2301 O O . LYS A 1 292 ? 23.683 6.018 -29.208 1.00 77.50 292 LYS A O 1
ATOM 2306 N N . CYS A 1 293 ? 22.248 7.656 -29.780 1.00 77.19 293 CYS A N 1
ATOM 2307 C CA . CYS A 1 293 ? 21.099 7.143 -29.034 1.00 77.19 293 CYS A CA 1
ATOM 2308 C C . CYS A 1 293 ? 20.705 5.737 -29.497 1.00 77.19 293 CYS A C 1
ATOM 2310 O O . CYS A 1 293 ? 20.604 4.825 -28.680 1.00 77.19 293 CYS A O 1
ATOM 2312 N N . ILE A 1 294 ? 20.548 5.529 -30.806 1.00 80.00 294 ILE A N 1
ATOM 2313 C CA . ILE A 1 294 ? 20.144 4.241 -31.382 1.00 80.00 294 ILE A CA 1
ATOM 2314 C C . ILE A 1 294 ? 21.211 3.173 -31.125 1.00 80.00 294 ILE A C 1
ATOM 2316 O O . ILE A 1 294 ? 20.863 2.054 -30.751 1.00 80.00 294 ILE A O 1
ATOM 2320 N N . LYS A 1 295 ? 22.506 3.505 -31.255 1.00 79.00 295 LYS A N 1
ATOM 2321 C CA . LYS A 1 295 ? 23.601 2.582 -30.906 1.00 79.00 295 LYS A CA 1
ATOM 2322 C C . LYS A 1 295 ? 23.497 2.120 -29.443 1.00 79.00 295 LYS A C 1
ATOM 2324 O O . LYS A 1 295 ? 23.560 0.919 -29.190 1.00 79.00 295 LYS A O 1
ATOM 2329 N N . ALA A 1 296 ? 23.246 3.037 -28.505 1.00 75.44 2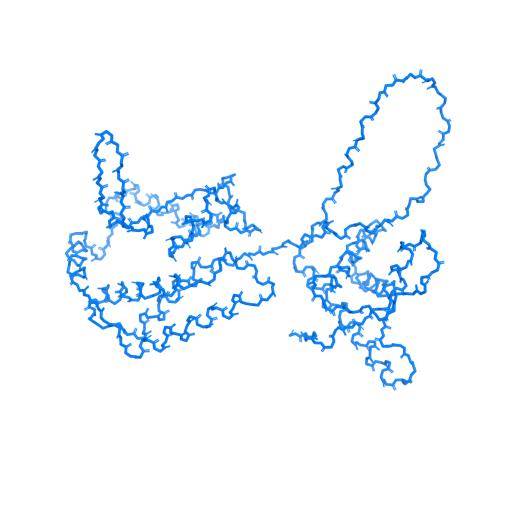96 ALA A N 1
ATOM 2330 C CA . ALA A 1 296 ? 23.053 2.701 -27.090 1.00 75.44 296 ALA A CA 1
ATOM 2331 C C . ALA A 1 296 ? 21.776 1.869 -26.837 1.00 75.44 296 ALA A C 1
ATOM 2333 O O . ALA A 1 296 ? 21.777 0.964 -26.000 1.00 75.44 296 ALA A O 1
ATOM 2334 N N . ILE A 1 297 ? 20.692 2.138 -27.576 1.00 77.12 297 ILE A N 1
ATOM 2335 C CA . ILE A 1 297 ? 19.443 1.361 -27.516 1.00 77.12 297 ILE A CA 1
ATOM 2336 C C . ILE A 1 297 ? 19.675 -0.075 -28.000 1.00 77.12 297 ILE A C 1
ATOM 2338 O O . ILE A 1 297 ? 19.266 -1.012 -27.319 1.00 77.12 297 ILE A O 1
ATOM 2342 N N . ILE A 1 298 ? 20.363 -0.265 -29.131 1.00 76.88 298 ILE A N 1
ATOM 2343 C CA . ILE A 1 298 ? 20.679 -1.593 -29.681 1.00 76.88 298 ILE A CA 1
ATOM 2344 C C . ILE A 1 298 ? 21.533 -2.396 -28.694 1.00 76.88 298 ILE A C 1
ATOM 2346 O O . ILE A 1 298 ? 21.211 -3.549 -28.409 1.00 76.88 298 ILE A O 1
ATOM 2350 N N . GLU A 1 299 ? 22.568 -1.786 -28.114 1.00 75.06 299 GLU A N 1
ATOM 2351 C CA . GLU A 1 299 ? 23.426 -2.459 -27.132 1.00 75.06 299 GLU A CA 1
ATOM 2352 C C . GLU A 1 299 ? 22.625 -2.889 -25.889 1.00 75.06 299 GLU A C 1
ATOM 2354 O O . GLU A 1 299 ? 22.760 -4.015 -25.404 1.00 75.06 299 GLU A O 1
ATOM 2359 N N . ARG A 1 300 ? 21.694 -2.046 -25.422 1.00 71.38 300 ARG A N 1
ATOM 2360 C CA . ARG A 1 300 ? 20.782 -2.391 -24.323 1.00 71.38 300 ARG A CA 1
ATOM 2361 C C . ARG A 1 300 ? 19.806 -3.517 -24.689 1.00 71.38 300 ARG A C 1
ATOM 2363 O O . ARG A 1 300 ? 19.539 -4.377 -23.841 1.00 71.38 300 ARG A O 1
ATOM 2370 N N . LEU A 1 301 ? 19.281 -3.530 -25.915 1.00 74.19 301 LEU A N 1
ATOM 2371 C CA . LEU A 1 301 ? 18.382 -4.582 -26.411 1.00 74.19 301 LEU A CA 1
ATOM 2372 C C . LEU A 1 301 ? 19.077 -5.948 -26.489 1.00 74.19 301 LEU A C 1
ATOM 2374 O O . LEU A 1 301 ? 18.422 -6.969 -26.269 1.00 74.19 301 LEU A O 1
ATOM 2378 N N . ILE A 1 302 ? 20.388 -5.963 -26.745 1.00 71.88 302 ILE A N 1
ATOM 2379 C CA . ILE A 1 302 ? 21.220 -7.173 -26.743 1.00 71.88 302 ILE A CA 1
ATOM 2380 C C . ILE A 1 302 ? 21.548 -7.600 -25.304 1.00 71.88 302 ILE A C 1
ATOM 2382 O O . ILE A 1 302 ? 21.296 -8.742 -24.927 1.00 71.88 302 ILE A O 1
ATOM 2386 N N . GLN A 1 303 ? 22.085 -6.693 -24.479 1.00 66.81 303 GLN A N 1
ATOM 2387 C CA . GLN A 1 303 ? 22.680 -7.058 -23.186 1.00 66.81 303 GLN A CA 1
ATOM 2388 C C . GLN A 1 303 ? 21.673 -7.218 -22.035 1.00 66.81 303 GLN A C 1
ATOM 2390 O O . GLN A 1 303 ? 21.881 -8.052 -21.153 1.00 66.81 303 GLN A O 1
ATOM 2395 N N . ARG A 1 304 ? 20.604 -6.407 -21.988 1.00 63.22 304 ARG A N 1
ATOM 2396 C CA . ARG A 1 304 ? 19.646 -6.400 -20.861 1.00 63.22 304 ARG A CA 1
ATOM 2397 C C . ARG A 1 304 ? 18.320 -7.069 -21.178 1.00 63.22 304 ARG A C 1
ATOM 2399 O O . ARG A 1 304 ? 17.808 -7.797 -20.332 1.00 63.22 304 ARG A O 1
ATOM 2406 N N . GLU A 1 305 ? 17.737 -6.757 -22.331 1.00 61.94 305 GLU A N 1
ATOM 2407 C CA . GLU A 1 305 ? 16.375 -7.199 -22.663 1.00 61.94 305 GLU A CA 1
ATOM 2408 C C . GLU A 1 305 ? 16.361 -8.518 -23.447 1.00 61.94 305 GLU A C 1
ATOM 2410 O O . GLU A 1 305 ? 15.387 -9.262 -23.380 1.00 61.94 305 GLU A O 1
ATOM 2415 N N . GLY A 1 306 ? 17.457 -8.859 -24.137 1.00 60.19 306 GLY A N 1
ATOM 2416 C CA . GLY A 1 306 ? 17.587 -10.109 -24.893 1.00 60.19 306 GLY A CA 1
ATOM 2417 C C . GLY A 1 306 ? 16.625 -10.211 -26.082 1.00 60.19 306 GLY A C 1
ATOM 2418 O O . GLY A 1 306 ? 16.352 -11.315 -26.560 1.00 60.19 306 GLY A O 1
ATOM 2419 N N . HIS A 1 307 ? 16.084 -9.078 -26.541 1.00 69.19 307 HIS A N 1
ATOM 2420 C CA . HIS A 1 307 ? 15.149 -8.993 -27.666 1.00 69.19 307 HIS A CA 1
ATOM 2421 C C . HIS A 1 307 ? 15.853 -9.205 -29.013 1.00 69.19 307 HIS A C 1
ATOM 2423 O O . HIS A 1 307 ? 15.251 -9.729 -29.952 1.00 69.19 307 HIS A O 1
ATOM 2429 N N . LEU A 1 308 ? 17.131 -8.826 -29.095 1.00 68.56 308 LEU A N 1
ATOM 2430 C CA . LEU A 1 308 ? 17.986 -9.005 -30.265 1.00 68.56 308 LEU A CA 1
ATOM 2431 C C . LEU A 1 308 ? 19.086 -10.024 -29.963 1.00 68.56 308 LEU A C 1
ATOM 2433 O O . LEU A 1 308 ? 19.664 -10.021 -28.877 1.00 68.56 308 LEU A O 1
ATOM 2437 N N . VAL A 1 309 ? 19.381 -10.879 -30.940 1.00 70.81 309 VAL A N 1
ATOM 2438 C CA . VAL A 1 309 ? 20.473 -11.855 -30.898 1.00 70.81 309 VAL A CA 1
ATOM 2439 C C . VAL A 1 309 ? 21.483 -11.494 -31.981 1.00 70.81 309 VAL A C 1
ATOM 2441 O O . VAL A 1 309 ? 21.110 -11.234 -33.126 1.00 70.81 309 VAL A O 1
ATOM 2444 N N . VAL A 1 310 ? 22.764 -11.479 -31.620 1.00 72.75 310 VAL A N 1
ATOM 2445 C CA . VAL A 1 310 ? 23.863 -11.326 -32.579 1.00 72.75 310 VAL A CA 1
ATOM 2446 C C . VAL A 1 310 ? 24.122 -12.694 -33.214 1.00 72.75 310 VAL A C 1
ATOM 2448 O O . VAL A 1 310 ? 24.465 -13.642 -32.510 1.00 72.75 310 VAL A O 1
ATOM 2451 N N . ILE A 1 311 ? 23.901 -12.814 -34.525 1.00 65.38 311 ILE A N 1
ATOM 2452 C CA . ILE A 1 311 ? 24.121 -14.055 -35.290 1.00 65.38 311 ILE A CA 1
ATOM 2453 C C . ILE A 1 311 ? 25.591 -14.199 -35.698 1.00 65.38 311 ILE A C 1
ATOM 2455 O O . ILE A 1 311 ? 26.112 -15.311 -35.701 1.00 65.38 311 ILE A O 1
ATOM 2459 N N . ASP A 1 312 ? 26.252 -13.090 -36.037 1.00 62.25 312 ASP A N 1
ATOM 2460 C CA . ASP A 1 312 ? 27.661 -13.066 -36.436 1.00 62.25 312 ASP A CA 1
ATOM 2461 C C . ASP A 1 312 ? 28.354 -11.822 -35.860 1.00 62.25 312 ASP A C 1
ATOM 2463 O O . ASP A 1 312 ? 27.914 -10.685 -36.078 1.00 62.25 312 ASP A O 1
ATOM 2467 N N . GLU A 1 313 ? 29.429 -12.054 -35.110 1.00 55.06 313 GLU A N 1
ATOM 2468 C CA . GLU A 1 313 ? 30.402 -11.044 -34.702 1.00 55.06 313 GLU A CA 1
ATOM 2469 C C . GLU A 1 313 ? 31.506 -11.053 -35.762 1.00 55.06 313 GLU A C 1
ATOM 2471 O O . GLU A 1 313 ? 32.477 -11.795 -35.632 1.00 55.06 313 GLU A O 1
ATOM 2476 N N . GLY A 1 314 ? 31.323 -10.299 -36.851 1.00 45.81 314 GLY A N 1
ATOM 2477 C CA . GLY A 1 314 ? 32.192 -10.353 -38.031 1.00 45.81 314 GLY A CA 1
ATOM 2478 C C . GLY A 1 314 ? 33.684 -10.538 -37.706 1.00 45.81 314 GLY A C 1
ATOM 2479 O O . GLY A 1 314 ? 34.266 -9.749 -36.969 1.00 45.81 314 GLY A O 1
ATOM 2480 N N . THR A 1 315 ? 34.268 -11.614 -38.248 1.00 38.97 315 THR A N 1
ATOM 2481 C CA . THR A 1 315 ? 35.678 -12.056 -38.165 1.00 38.97 315 THR A CA 1
ATOM 2482 C C . THR A 1 315 ? 36.608 -11.224 -37.267 1.00 38.97 315 THR A C 1
ATOM 2484 O O . THR A 1 315 ? 37.206 -10.238 -37.701 1.00 38.97 315 THR A O 1
ATOM 2487 N N . ALA A 1 316 ? 36.814 -11.694 -36.036 1.00 41.34 316 ALA A N 1
ATOM 2488 C CA . ALA A 1 316 ? 37.867 -11.228 -35.143 1.00 41.34 316 ALA A CA 1
ATOM 2489 C C . ALA A 1 316 ? 39.255 -11.685 -35.636 1.00 41.34 316 ALA A C 1
ATOM 2491 O O . ALA A 1 316 ? 39.605 -12.861 -35.544 1.00 41.34 316 ALA A O 1
ATOM 2492 N N . ALA A 1 317 ? 40.071 -10.751 -36.127 1.00 34.19 317 ALA A N 1
ATOM 2493 C CA . ALA A 1 317 ? 41.503 -10.967 -36.333 1.00 34.19 317 ALA A CA 1
ATOM 2494 C C . ALA A 1 317 ? 42.300 -9.666 -36.123 1.00 34.19 317 ALA A C 1
ATOM 2496 O O . ALA A 1 317 ? 42.785 -9.083 -37.086 1.00 34.19 317 ALA A O 1
ATOM 2497 N N . ALA A 1 318 ? 42.382 -9.197 -34.870 1.00 31.91 318 ALA A N 1
ATOM 2498 C CA . ALA A 1 318 ? 43.508 -8.459 -34.258 1.00 31.91 318 ALA A CA 1
ATOM 2499 C C . ALA A 1 318 ? 43.031 -7.713 -32.996 1.00 31.91 318 ALA A C 1
ATOM 2501 O O . ALA A 1 318 ? 42.029 -6.998 -33.037 1.00 31.91 318 ALA A O 1
ATOM 2502 N N . GLU A 1 319 ? 43.777 -7.837 -31.892 1.00 35.75 319 GLU A N 1
ATOM 2503 C CA . GLU A 1 319 ? 43.524 -7.266 -30.550 1.00 35.75 319 GLU A CA 1
ATOM 2504 C C . GLU A 1 319 ? 43.602 -5.718 -30.464 1.00 35.75 319 GLU A C 1
ATOM 2506 O O . GLU A 1 319 ? 44.045 -5.154 -29.471 1.00 35.75 319 GLU A O 1
ATOM 2511 N N . GLY A 1 320 ? 43.139 -4.996 -31.486 1.00 37.88 320 GLY A N 1
ATOM 2512 C CA . GLY A 1 320 ? 43.088 -3.527 -31.498 1.00 37.88 320 GLY A CA 1
ATOM 2513 C C . GLY A 1 320 ? 41.873 -2.917 -32.204 1.00 37.88 320 GLY A C 1
ATOM 2514 O O . GLY A 1 320 ? 41.814 -1.701 -32.340 1.00 37.88 320 GLY A O 1
ATOM 2515 N N . ALA A 1 321 ? 40.905 -3.720 -32.664 1.00 35.47 321 ALA A N 1
ATOM 2516 C CA . ALA A 1 321 ? 39.826 -3.266 -33.555 1.00 35.47 321 ALA A CA 1
ATOM 2517 C C . ALA A 1 321 ? 38.399 -3.557 -33.042 1.00 35.47 321 ALA A C 1
ATOM 2519 O O . ALA A 1 321 ? 37.481 -3.762 -33.835 1.00 35.47 321 ALA A O 1
ATOM 2520 N N . ALA A 1 322 ? 38.178 -3.563 -31.724 1.00 40.91 322 ALA A N 1
ATOM 2521 C CA . ALA A 1 322 ? 36.853 -3.835 -31.148 1.00 40.91 322 ALA A CA 1
ATOM 2522 C C . ALA A 1 322 ? 35.771 -2.809 -31.569 1.00 40.91 322 ALA A C 1
ATOM 2524 O O . ALA A 1 322 ? 34.596 -3.160 -31.654 1.00 40.91 322 ALA A O 1
ATOM 2525 N N . ALA A 1 323 ? 36.154 -1.566 -31.892 1.00 38.62 323 ALA A N 1
ATOM 2526 C CA . ALA A 1 323 ? 35.217 -0.498 -32.260 1.00 38.62 323 ALA A CA 1
ATOM 2527 C C . ALA A 1 323 ? 34.558 -0.712 -33.642 1.00 38.62 323 ALA A C 1
ATOM 2529 O O . ALA A 1 323 ? 33.336 -0.597 -33.767 1.00 38.62 323 ALA A O 1
ATOM 2530 N N . ARG A 1 324 ? 35.334 -1.130 -34.658 1.00 37.81 324 ARG A N 1
ATOM 2531 C CA . ARG A 1 324 ? 34.833 -1.407 -36.025 1.00 37.81 324 ARG A CA 1
ATOM 2532 C C . ARG A 1 324 ? 34.019 -2.697 -36.133 1.00 37.81 324 ARG A C 1
ATOM 2534 O O . ARG A 1 324 ? 33.230 -2.844 -37.061 1.00 37.81 324 ARG A O 1
ATOM 2541 N N . ALA A 1 325 ? 34.169 -3.615 -35.179 1.00 43.19 325 ALA A N 1
ATOM 2542 C CA . ALA A 1 325 ? 33.404 -4.859 -35.155 1.00 43.19 325 ALA A CA 1
ATOM 2543 C C . ALA A 1 325 ? 31.908 -4.627 -34.873 1.00 43.19 325 ALA A C 1
ATOM 2545 O O . ALA A 1 325 ? 31.086 -5.427 -35.307 1.00 43.19 325 ALA A O 1
ATOM 2546 N N . SER A 1 326 ? 31.542 -3.535 -34.187 1.00 50.75 326 SER A N 1
ATOM 2547 C CA . SER A 1 326 ? 30.150 -3.247 -33.803 1.00 50.75 326 SER A CA 1
ATOM 2548 C C . SER A 1 326 ? 29.235 -2.920 -34.992 1.00 50.75 326 SER A C 1
ATOM 2550 O O . SER A 1 326 ? 28.087 -3.347 -35.017 1.00 50.75 326 SER A O 1
ATOM 2552 N N . GLU A 1 327 ? 29.736 -2.237 -36.024 1.00 51.72 327 GLU A N 1
ATOM 2553 C CA . GLU A 1 327 ? 28.920 -1.819 -37.178 1.00 51.72 327 GLU A CA 1
ATOM 2554 C C . GLU A 1 327 ? 28.628 -2.968 -38.155 1.00 51.72 327 GLU A C 1
ATOM 2556 O O . GLU A 1 327 ? 27.633 -2.940 -38.885 1.00 51.72 327 GLU A O 1
ATOM 2561 N N . HIS A 1 328 ? 29.461 -4.010 -38.120 1.00 55.31 328 HIS A N 1
ATOM 2562 C CA . HIS A 1 328 ? 29.349 -5.196 -38.967 1.00 55.31 328 HIS A CA 1
ATOM 2563 C C . HIS A 1 328 ? 28.599 -6.366 -38.313 1.00 55.31 328 HIS A C 1
ATOM 2565 O O . HIS A 1 328 ? 28.428 -7.397 -38.966 1.00 55.31 328 HIS A O 1
ATOM 2571 N N . ARG A 1 329 ? 28.121 -6.222 -37.067 1.00 69.38 329 ARG A N 1
ATOM 2572 C CA . ARG A 1 329 ? 27.340 -7.262 -36.377 1.00 69.38 329 ARG A CA 1
ATOM 2573 C C . ARG A 1 329 ? 26.046 -7.547 -37.130 1.00 69.38 329 ARG A C 1
ATOM 2575 O O . ARG A 1 329 ? 25.324 -6.619 -37.495 1.00 69.38 329 ARG A O 1
ATOM 2582 N N . ILE A 1 330 ? 25.737 -8.824 -37.331 1.00 73.94 330 ILE A N 1
ATOM 2583 C CA . ILE A 1 330 ? 24.458 -9.244 -37.913 1.00 73.94 330 ILE A CA 1
ATOM 2584 C C . ILE A 1 330 ? 23.470 -9.480 -36.773 1.00 73.94 330 ILE A C 1
ATOM 2586 O O . ILE A 1 330 ? 23.690 -10.342 -35.922 1.00 73.94 330 ILE A O 1
ATOM 2590 N N . LEU A 1 331 ? 22.385 -8.707 -36.758 1.00 75.44 331 LEU A N 1
ATOM 2591 C CA . LEU A 1 331 ? 21.343 -8.750 -35.736 1.00 75.44 331 LEU A CA 1
ATOM 2592 C C . LEU A 1 331 ? 20.110 -9.488 -36.262 1.00 75.44 331 LEU A C 1
ATOM 2594 O O . LEU A 1 331 ? 19.698 -9.285 -37.407 1.00 75.44 331 LEU A O 1
ATOM 2598 N N . ALA A 1 332 ? 19.499 -10.297 -35.403 1.00 71.62 332 ALA A N 1
ATOM 2599 C CA . ALA A 1 332 ? 18.208 -10.930 -35.643 1.00 71.62 332 ALA A CA 1
ATOM 2600 C C . ALA A 1 332 ? 17.314 -10.858 -34.408 1.00 71.62 332 ALA A C 1
ATOM 2602 O O . ALA A 1 332 ? 17.782 -10.624 -33.288 1.00 71.62 332 ALA A O 1
ATOM 2603 N N . VAL A 1 333 ? 16.013 -11.048 -34.609 1.00 72.69 333 VAL A N 1
ATOM 2604 C CA . VAL A 1 333 ? 15.044 -10.991 -33.512 1.00 72.69 333 VAL A CA 1
ATOM 2605 C C . VAL A 1 333 ? 15.055 -12.317 -32.762 1.00 72.69 333 VAL A C 1
ATOM 2607 O O . VAL A 1 333 ? 15.057 -13.393 -33.359 1.00 72.69 333 VAL A O 1
ATOM 2610 N N . ASN A 1 334 ? 15.038 -12.258 -31.430 1.00 70.31 334 ASN A N 1
ATOM 2611 C CA . ASN A 1 334 ? 14.918 -13.461 -30.617 1.00 70.31 334 ASN A CA 1
ATOM 2612 C C . ASN A 1 334 ? 13.576 -14.170 -30.918 1.00 70.31 334 ASN A C 1
ATOM 2614 O O . ASN A 1 334 ? 12.526 -13.532 -30.800 1.00 70.31 334 ASN A O 1
ATOM 2618 N N . PRO A 1 335 ? 13.566 -15.482 -31.233 1.00 59.56 335 PRO A N 1
ATOM 2619 C CA . PRO A 1 335 ? 12.343 -16.232 -31.541 1.00 59.56 335 PRO A CA 1
ATOM 2620 C C . PRO A 1 335 ? 11.254 -16.176 -30.458 1.00 59.56 335 PRO A C 1
ATOM 2622 O O . PRO A 1 335 ? 10.081 -16.383 -30.758 1.00 59.56 335 PRO A O 1
ATOM 2625 N N . ASN A 1 336 ? 11.630 -15.901 -29.204 1.00 56.38 336 ASN A N 1
ATOM 2626 C CA . ASN A 1 336 ? 10.708 -15.812 -28.068 1.00 56.38 336 ASN A CA 1
ATOM 2627 C C . ASN A 1 336 ? 10.109 -14.412 -27.855 1.00 56.38 336 ASN A C 1
ATOM 2629 O O . ASN A 1 336 ? 9.244 -14.251 -26.995 1.00 56.38 336 ASN A O 1
ATOM 2633 N N . TYR A 1 337 ? 10.566 -13.399 -28.593 1.00 59.09 337 TYR A N 1
ATOM 2634 C CA . TYR A 1 337 ? 10.009 -12.056 -28.496 1.00 59.09 337 TYR A CA 1
ATOM 2635 C C . TYR A 1 337 ? 8.719 -11.984 -29.314 1.00 59.09 337 TYR A C 1
ATOM 2637 O O . TYR A 1 337 ? 8.757 -12.167 -30.529 1.00 59.09 337 TYR A O 1
ATOM 2645 N N . VAL A 1 338 ? 7.583 -11.719 -28.667 1.00 54.59 338 VAL A N 1
ATOM 2646 C CA . VAL A 1 338 ? 6.278 -11.498 -29.308 1.00 54.59 338 VAL A CA 1
ATOM 2647 C C . VAL A 1 338 ? 5.936 -10.018 -29.160 1.00 54.59 338 VAL A C 1
ATOM 2649 O O . VAL A 1 338 ? 6.018 -9.480 -28.061 1.00 54.59 338 VAL A O 1
ATOM 2652 N N . ILE A 1 339 ? 5.606 -9.364 -30.274 1.00 53.16 339 ILE A N 1
ATOM 2653 C CA . ILE A 1 339 ? 5.062 -8.003 -30.264 1.00 53.16 339 ILE A CA 1
ATOM 2654 C C . ILE A 1 339 ? 3.586 -8.162 -29.888 1.00 53.16 339 ILE A C 1
ATOM 2656 O O . ILE A 1 339 ? 2.868 -8.823 -30.640 1.00 53.16 339 ILE A O 1
ATOM 2660 N N . ASP A 1 340 ? 3.186 -7.642 -28.728 1.00 42.03 340 ASP A N 1
ATOM 2661 C CA . ASP A 1 340 ? 1.771 -7.513 -28.341 1.00 42.03 340 ASP A CA 1
ATOM 2662 C C . ASP A 1 340 ? 1.080 -6.394 -29.135 1.00 42.03 340 ASP A C 1
ATOM 2664 O O . ASP A 1 340 ? 1.716 -5.328 -29.334 1.00 42.03 340 ASP A O 1
#

pLDDT: mean 73.34, std 19.85, range [27.3, 96.69]

Organism: Aegilops tauschii subsp. strangulata (NCBI:txid200361)

Nearest PDB structures (foldseek):
  8s0a-assembly1_6  TM=7.576E-01  e=2.876E-18  Homo sapiens
  8s0b-assembly1_6  TM=7.889E-01  e=1.418E-17  Homo sapiens
  9bcx-assembly1_6  TM=7.154E-01  e=3.824E-18  Saccharomyces cerevisiae
  8w0f-assembly1_E  TM=7.734E-01  e=1.518E-15  Homo sapiens
  7w1y-assembly1_E  TM=7.786E-01  e=7.484E-15  Homo sapiens

Solvent-accessible surface area (backbone atoms only — not comparable to full-atom values): 20850 Å² total; per-residue (Å²): 122,85,85,34,56,48,78,45,78,56,96,92,42,79,48,77,42,84,50,91,70,88,85,90,82,87,83,72,35,56,90,77,52,79,56,58,71,48,45,59,72,76,30,30,98,56,59,68,80,57,59,71,69,52,83,72,52,83,86,86,79,94,71,98,44,74,68,61,49,51,54,50,51,52,49,54,51,43,36,70,75,44,49,76,76,57,60,82,67,97,66,54,72,69,56,52,52,53,49,51,58,56,29,66,72,55,77,44,43,82,34,77,66,25,52,53,52,51,54,53,52,50,51,53,58,45,52,67,66,66,46,89,82,62,65,58,59,66,84,81,48,73,65,56,55,54,38,43,50,53,42,14,40,49,48,19,21,74,70,68,35,64,51,26,48,50,68,36,42,55,52,29,51,51,54,51,53,73,33,58,54,76,46,52,58,57,62,44,80,41,56,93,47,62,81,65,74,71,83,89,78,85,81,82,81,78,91,77,92,82,85,91,81,92,75,88,80,74,85,79,79,77,83,75,82,77,50,71,42,46,38,70,57,53,51,53,52,49,52,53,53,52,53,51,47,51,53,51,44,54,49,36,68,72,70,74,70,69,74,80,48,46,40,42,44,61,54,51,51,51,51,53,52,54,39,44,75,71,64,74,58,94,46,81,64,56,52,54,53,47,53,52,50,50,52,26,48,53,53,43,31,43,76,74,69,52,48,38,40,77,78,39,75,51,83,86,84,64,103,82,51,75,63,70,37,59,47,54,22,23,39,26,69,29,90,85,62,74,88,130

Secondary structure (DSSP, 8-state):
--SSEEEEEETTEEEEEE---------PPTTSS--TTS-HHHHS---HHHHTT-S----------HHHHHHHHHHHHHHHHHGGGG---SS-HHHHHHHHHHHHH---EE-HHHHHHHHHHHHHHHHHTTSTT--BSS---HHHHHHHHHHHHHHHHHTT-SEE-HHHHHHHHHHHHHHS-B----EEE-GGG--S-------PPP-----------------PPP-EEEHHHHHHHHHHHHHHHHHHHHHHHHHS-S-SSEEHHHHHHHHHHHHHHTT--SSHHHHHHHHHHHHHHHHHIIIII--EEEEE------TT-HHHHTTTPEEEE-TT----

InterPro domains:
  IPR001208 MCM domain [PF00493] (1-80)
  IPR001208 MCM domain [PR01657] (23-35)
  IPR001208 MCM domain [PR01657] (50-58)
  IPR001208 MCM domain [PS50051] (1-76)
  IPR027417 P-loop containing nucleoside triphosphate hydrolase [G3DSA:3.40.50.300] (1-185)
  IPR027417 P-loop containing nucleoside triphosphate hydrolase [SSF52540] (1-181)
  IPR031327 Mini-chromosome maintenance protein [PTHR11630] (1-266)
  IPR031327 Mini-chromosome maintenance protein [SM00350] (1-181)
  IPR041024 Mcm6, C-terminal winged-helix domain [PF18263] (225-339)
  IPR041562 MCM, AAA-lid domain [PF17855] (95-180)

Radius of gyration: 30.57 Å; Cα contacts (8 Å, |Δi|>4): 296; chains: 1; bounding box: 83×53×89 Å

Foldseek 3Di:
DVVQWDFDDPPNDTDIGGRPDDDDDDFAFDPRAADLQDFPPNRGPDDPVVVVVDLFADDDHDDDDPVVVVVVVVLVVLCVVCPPNSDDDPDDPVRVVVLVVLLVVAQAEEDPQLVVLLVVLLVVVQVVQPDPPFPFSDHRDVVNSVSLVVQQRSVCSNVVHNYRDNVSSVVSSVRSVNRGDGRPNQKDFLQVQLPLDDDPDDDDDDDDDDDDDDDDDDDDDDPDDTDIDTPVVLVVLVVLLQVVLVVVQVVCVVVVDDDSFDFQQVSLVVVLVVCVVVVNDDDPVVSVVVSSVSSSSVVCCVPPVVQKDFPDQPDDDDPPPPNVSRRGTTIHGDPPDDDD